Protein 3EDO (pdb70)

Sequence (293 aa):
GAKKTLILLYYSWSGETKKKAEKINSSEIKDSELKKEVKVSSEGTFDADYKKTSDIALDDQIIQQGNKKDFPEIQLDNIDYNNYDLILIGSPVWSGYPATPIKTLLDQKKNYRRGEVASFFTSAGTNHKKAYVSSSHFNNEEWADGLNVIGVARDDSEVDKWSKAKKKKTLILYYSWSGETKKAEKKINSSEIKDSELKEVKVSSEGTFDADYKKTSDIALDQIIQQGNKDFPEIQLDNIDYNNYDLILIGSPVWSGYPATPIKKTLLDQKNYRRGEVASFFTSAGTNHKAYVSSHFNEWAADGLNVIGVARDDSEEVDDKWSK

Nearest PDB structures (foldseek):
  3edo-assembly2_B  TM=1.002E+00  e=4.881E-30  Lactobacillus acidophilus NCFM
  2n1m-assembly1_A  TM=8.498E-01  e=1.371E-21  Lactobacillus acidophilus NCFM
  4bx9-assembly1_A  TM=4.862E-01  e=2.657E-01  Homo sapiens
  4bx9-assembly2_B  TM=4.648E-01  e=6.105E-01  Homo sapiens
  1xzp-assembly1_A  TM=4.051E-01  e=4.726E-01  Thermotoga maritima

Secondary structure (DSSP, 8-state):
----EEEEE--SSSTTT--HHHHHHSTT-EEEE-B--TTSS----HHHHHHHHHHTTSSPPPP-B-----GGG-SEEEEEEEEETTEE-THHHHHHH-----SEEEEEEE-SS--HHHHHHHHHHHTTTSEEEEEEETTTTHHHHH-/---EEEEE--SSSTTT--HHHHHHSTT-EEEE-B--TTSS----HHHHHHHHHHTTSSPPPP-B-----GGG-SEEEEEEEEETTEE-HHHHHHHH-----SEEEEEEE-SS--HHHHHHHHHHHTTTSEEEEEEETTTTHHHHH-

Solvent-accessible surface area: 15571 Å² total

Radius of gyration: 24.81 Å; Cα contacts (8 Å, |Δi|>4): 541; chains: 2; bounding box: 42×36×77 Å

Organism: Lactobacillus acidophilus (strain ATCC 700396 / NCK56 / N2 / NCFM) (NCBI:txid272621)

CATH classification: 3.40.50.360

InterPro domains:
  IPR001226 Flavodoxin, conserved site [PS00201] (7-23)
  IPR008254 Flavodoxin/nitric oxide synthase [PF12682] (4-118)
  IPR008254 Flavodoxin/nitric oxide synthase [PS50902] (5-150)
  IPR029039 Flavoprotein-like superfamily [G3DSA:3.40.50.360] (1-150)
  IPR029039 Flavoprotein-like superfamily [SSF52218] (3-138)

Structure (mmCIF, N/CA/C/O backbone):
data_3EDO
#
_entry.id   3EDO
#
_cell.length_a   44.560
_cell.length_b   52.030
_cell.length_c   156.750
_cell.angle_alpha   90.00
_cell.angle_beta   90.00
_cell.angle_gamma   90.00
#
_symmetry.space_group_name_H-M   'P 21 21 21'
#
loop_
_entity.id
_entity.type
_entity.pdbx_description
1 polymer 'Putative trp repressor binding protein'
2 non-polymer 'FLAVIN MONONUCLEOTIDE'
3 non-polymer 1,2-ETHANEDIOL
4 water water
#
loop_
_atom_site.grou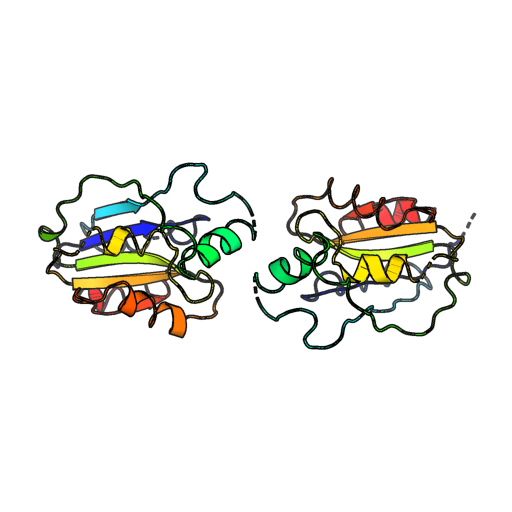p_PDB
_atom_site.id
_atom_site.type_symbol
_atom_site.label_atom_id
_atom_site.label_alt_id
_atom_site.label_comp_id
_atom_site.label_asym_id
_atom_site.label_entity_id
_atom_site.label_seq_id
_atom_site.pdbx_PDB_ins_code
_atom_site.Cartn_x
_atom_site.Cartn_y
_atom_site.Cartn_z
_atom_site.occupancy
_atom_site.B_iso_or_equiv
_atom_site.auth_seq_id
_atom_site.auth_comp_id
_atom_site.auth_asym_id
_atom_site.auth_atom_id
_atom_site.pdbx_PDB_model_num
ATOM 1 N N . GLY A 1 1 ? 24.792 31.684 28.623 1.00 32.66 0 GLY A N 1
ATOM 2 C CA . GLY A 1 1 ? 25.538 32.403 29.703 1.00 32.83 0 GLY A CA 1
ATOM 3 C C . GLY A 1 1 ? 25.136 33.859 29.816 1.00 32.14 0 GLY A C 1
ATOM 4 O O . GLY A 1 1 ? 24.067 34.247 29.370 1.00 33.13 0 GLY A O 1
ATOM 10 N N . ALA A 1 3 ? 24.713 37.770 29.146 1.00 23.83 2 ALA A N 1
ATOM 11 C CA . ALA A 1 3 ? 24.604 38.551 27.890 1.00 20.98 2 ALA A CA 1
ATOM 12 C C . ALA A 1 3 ? 25.953 39.149 27.520 1.00 18.42 2 ALA A C 1
ATOM 13 O O . ALA A 1 3 ? 26.683 39.623 28.383 1.00 19.14 2 ALA A O 1
ATOM 15 N N . LYS A 1 4 ? 26.281 39.127 26.232 1.00 15.05 3 LYS A N 1
ATOM 16 C CA . LYS A 1 4 ? 27.539 39.671 25.757 1.00 13.38 3 LYS A CA 1
ATOM 17 C C . LYS A 1 4 ? 27.457 41.192 25.665 1.00 12.81 3 LYS A C 1
ATOM 18 O O . LYS A 1 4 ? 26.648 41.738 24.910 1.00 13.73 3 LYS A O 1
ATOM 24 N N . LYS A 1 5 ? 28.305 41.876 26.422 1.00 12.11 4 LYS A N 1
ATOM 25 C CA . LYS A 1 5 ? 28.418 43.315 26.294 1.00 11.49 4 LYS A CA 1
ATOM 26 C C . LYS A 1 5 ? 29.063 43.597 24.943 1.00 10.37 4 LYS A C 1
ATOM 27 O O . LYS A 1 5 ? 30.181 43.166 24.672 1.00 10.28 4 LYS A O 1
ATOM 33 N N . THR A 1 6 ? 28.337 44.330 24.107 1.00 10.39 5 THR A N 1
ATOM 34 C CA . THR A 1 6 ? 28.638 44.413 22.680 1.00 9.93 5 THR A CA 1
ATOM 35 C C . THR A 1 6 ? 28.923 45.841 22.241 1.00 10.32 5 THR A C 1
ATOM 36 O O . THR A 1 6 ? 28.189 46.775 22.602 1.00 11.46 5 THR A O 1
ATOM 40 N N . LEU A 1 7 ? 30.008 46.002 21.489 1.00 9.44 6 LEU A N 1
ATOM 41 C CA . LEU A 1 7 ? 30.343 47.231 20.789 1.00 9.45 6 LEU A CA 1
ATOM 42 C C . LEU A 1 7 ? 30.172 46.982 19.285 1.00 8.77 6 LEU A C 1
ATOM 43 O O . LEU A 1 7 ? 30.594 45.942 18.771 1.00 9.69 6 LEU A O 1
ATOM 48 N N . ILE A 1 8 ? 29.588 47.955 18.602 1.00 9.34 7 ILE A N 1
ATOM 49 C CA . ILE A 1 8 ? 29.427 47.929 17.158 1.00 9.31 7 ILE A CA 1
ATOM 50 C C . ILE A 1 8 ? 30.254 49.073 16.591 1.00 9.69 7 ILE A C 1
ATOM 51 O O . ILE A 1 8 ? 30.018 50.245 16.927 1.00 11.20 7 ILE A O 1
ATOM 56 N N . LEU A 1 9 ? 31.237 48.721 15.770 1.00 9.46 8 LEU A N 1
ATOM 57 C CA A LEU A 1 9 ? 32.104 49.676 15.084 0.50 9.79 8 LEU A CA 1
ATOM 58 C CA B LEU A 1 9 ? 32.123 49.666 15.084 0.50 10.06 8 LEU A CA 1
ATOM 59 C C . LEU A 1 9 ? 31.840 49.527 13.598 1.00 9.83 8 LEU A C 1
ATOM 60 O O . LEU A 1 9 ? 31.584 48.428 13.117 1.00 11.79 8 LEU A O 1
ATOM 69 N N . TYR A 1 10 ? 31.883 50.613 12.849 1.00 9.59 9 TYR A N 1
ATOM 70 C CA . TYR A 1 10 ? 31.662 50.498 11.396 1.00 10.06 9 TYR A CA 1
ATOM 71 C C . TYR A 1 10 ? 32.384 51.597 10.652 1.00 9.69 9 TYR A C 1
ATOM 72 O O . TYR A 1 10 ? 32.580 52.695 11.182 1.00 11.14 9 TYR A O 1
ATOM 81 N N . TYR A 1 11 ? 32.767 51.280 9.429 1.00 9.63 10 TYR A N 1
ATOM 82 C CA . TYR A 1 11 ? 33.161 52.262 8.419 1.00 10.01 10 TYR A CA 1
ATOM 83 C C . TYR A 1 11 ? 32.127 52.213 7.301 1.00 10.18 10 TYR A C 1
ATOM 84 O O . TYR A 1 11 ? 31.739 51.143 6.875 1.00 10.69 10 TYR A O 1
ATOM 93 N N . SER A 1 12 ? 31.714 53.390 6.813 1.00 9.75 11 SER A N 1
ATOM 94 C CA . SER A 1 12 ? 30.718 53.467 5.748 1.00 10.62 11 SER A CA 1
ATOM 95 C C . SER A 1 12 ? 31.126 54.572 4.777 1.00 10.86 11 SER A C 1
ATOM 96 O O . SER A 1 12 ? 31.293 55.710 5.197 1.00 12.47 11 SER A O 1
ATOM 99 N N . TRP A 1 13 ? 31.301 54.227 3.503 1.00 10.85 12 TRP A N 1
ATOM 100 C CA . TRP A 1 13 ? 31.690 55.201 2.494 1.00 11.15 12 TRP A CA 1
ATOM 101 C C . TRP A 1 13 ? 30.464 55.912 1.923 1.00 11.59 12 TRP A C 1
ATOM 102 O O . TRP A 1 13 ? 30.492 57.132 1.762 1.00 13.50 12 TRP A O 1
ATOM 113 N N . SER A 1 14 ? 29.400 55.158 1.622 1.00 11.75 13 SER A N 1
ATOM 114 C CA . SER A 1 14 ? 28.164 55.711 1.058 1.00 12.59 13 SER A CA 1
ATOM 115 C C . SER A 1 14 ? 26.926 55.571 1.945 1.00 13.01 13 SER A C 1
ATOM 116 O O . SER A 1 14 ? 25.787 55.743 1.472 1.00 14.59 13 SER A O 1
ATOM 119 N N . GLY A 1 15 ? 27.122 55.288 3.235 1.00 12.60 14 GLY A N 1
ATOM 120 C CA . GLY A 1 15 ? 26.022 55.322 4.211 1.00 12.68 14 GLY A CA 1
ATOM 121 C C . GLY A 1 15 ? 25.241 54.037 4.443 1.00 12.48 14 GLY A C 1
ATOM 122 O O . GLY A 1 15 ? 24.461 53.962 5.397 1.00 12.89 14 GLY A O 1
ATOM 123 N N . GLU A 1 16 ? 25.414 53.007 3.609 1.00 11.95 15 GLU A N 1
ATOM 124 C CA . GLU A 1 16 ? 24.617 51.792 3.759 1.00 11.64 15 GLU A CA 1
ATOM 125 C C . GLU A 1 16 ? 25.002 50.999 5.021 1.00 11.49 15 GLU A C 1
ATOM 126 O O . GLU A 1 16 ? 24.134 50.514 5.750 1.00 11.92 15 GLU A O 1
ATOM 132 N N . THR A 1 17 ? 26.300 50.832 5.252 1.00 10.67 16 THR A N 1
ATOM 133 C CA . THR A 1 17 ? 26.769 50.118 6.420 1.00 10.01 16 THR A CA 1
ATOM 134 C C . THR A 1 17 ? 26.402 50.889 7.688 1.00 10.77 16 THR A C 1
ATOM 135 O O . THR A 1 17 ? 26.129 50.276 8.715 1.00 11.11 16 THR A O 1
ATOM 139 N N . LYS A 1 18 ? 26.404 52.221 7.640 1.00 11.14 17 LYS A N 1
ATOM 140 C CA A LYS A 1 18 ? 25.961 53.029 8.781 0.50 12.00 17 LYS A CA 1
ATOM 141 C CA B LYS A 1 18 ? 25.950 53.019 8.790 0.50 11.59 17 LYS A CA 1
ATOM 142 C C . LYS A 1 18 ? 24.505 52.684 9.138 1.00 12.07 17 LYS A C 1
ATOM 143 O O . LYS A 1 18 ? 24.173 52.458 10.306 1.00 12.14 17 LYS A O 1
ATOM 154 N N . LYS A 1 19 ? 23.629 52.630 8.135 1.00 12.24 18 LYS A N 1
ATOM 155 C CA . LYS A 1 19 ? 22.232 52.253 8.391 1.00 13.52 18 LYS A CA 1
ATOM 156 C C . LYS A 1 19 ? 22.135 50.854 8.989 1.00 12.93 18 LYS A C 1
ATOM 157 O O . LYS A 1 19 ? 21.375 50.613 9.928 1.00 12.70 18 LYS A O 1
ATOM 171 N N . ALA A 1 21 ? 24.484 49.253 10.709 1.00 10.38 20 ALA A N 1
ATOM 172 C CA . ALA A 1 21 ? 25.032 49.303 12.062 1.00 10.05 20 ALA A CA 1
ATOM 173 C C . ALA A 1 21 ? 24.011 49.860 13.067 1.00 10.81 20 ALA A C 1
ATOM 174 O O . ALA A 1 21 ? 23.898 49.357 14.190 1.00 11.15 20 ALA A O 1
ATOM 176 N N . GLU A 1 22 ? 23.267 50.873 12.634 1.00 11.33 21 GLU A N 1
ATOM 177 C CA . GLU A 1 22 ? 22.191 51.466 13.433 1.00 12.55 21 GLU A CA 1
ATOM 178 C C . GLU A 1 22 ? 21.095 50.430 13.684 1.00 12.66 21 GLU A C 1
ATOM 179 O O . GLU A 1 22 ? 20.592 50.312 14.819 1.00 13.76 21 GLU A O 1
ATOM 185 N N . LYS A 1 23 ? 20.730 49.658 12.672 1.00 12.85 22 LYS A N 1
ATOM 186 C CA . LYS A 1 23 ? 19.739 48.599 12.817 1.00 13.38 22 LYS A CA 1
ATOM 187 C C . LYS A 1 23 ? 20.217 47.538 13.814 1.00 12.90 22 LYS A C 1
ATOM 188 O O . LYS A 1 23 ? 19.459 47.118 14.696 1.00 13.59 22 LYS A O 1
ATOM 194 N N . ILE A 1 24 ? 21.469 47.108 13.692 1.00 12.27 23 ILE A N 1
ATOM 195 C CA . ILE A 1 24 ? 22.024 46.115 14.615 1.00 11.46 23 ILE A CA 1
ATOM 196 C C . ILE A 1 24 ? 22.071 46.687 16.025 1.00 11.57 23 ILE A C 1
ATOM 197 O O . ILE A 1 24 ? 21.737 45.978 16.994 1.00 12.23 23 ILE A O 1
ATOM 202 N N . ASN A 1 25 ? 22.432 47.956 16.168 1.00 12.31 24 ASN A N 1
ATOM 203 C CA . ASN A 1 25 ? 22.407 48.617 17.492 1.00 12.80 24 ASN A CA 1
ATOM 204 C C . ASN A 1 25 ? 21.029 48.495 18.139 1.00 14.29 24 ASN A C 1
ATOM 205 O O . ASN A 1 25 ? 20.906 48.147 19.329 1.00 14.44 24 ASN A O 1
ATOM 210 N N . SER A 1 26 ? 19.988 48.703 17.346 1.00 14.47 25 SER A N 1
ATOM 211 C CA A SER A 1 26 ? 18.606 48.618 17.834 0.50 15.47 25 SER A CA 1
ATOM 212 C CA B SER A 1 26 ? 18.622 48.622 17.867 0.50 16.16 25 SER A CA 1
ATOM 213 C C . SER A 1 26 ? 18.194 47.197 18.217 1.00 15.76 25 SER A C 1
ATOM 214 O O . SER A 1 26 ? 17.263 47.001 19.030 1.00 17.49 25 SER A O 1
ATOM 219 N N . GLU A 1 27 ? 18.863 46.205 17.635 1.00 14.89 26 GLU A N 1
ATOM 220 C CA . GLU A 1 27 ? 18.589 44.783 17.857 1.00 15.07 26 GLU A CA 1
ATOM 221 C C . GLU A 1 27 ? 19.282 44.208 19.083 1.00 15.32 26 GLU A C 1
ATOM 222 O O . GLU A 1 27 ? 18.836 43.205 19.619 1.00 16.88 26 GLU A O 1
ATOM 228 N N . ILE A 1 28 ? 20.386 44.805 19.502 1.00 15.08 27 ILE A N 1
ATOM 229 C CA . ILE A 1 28 ? 21.199 44.244 20.575 1.00 14.33 27 ILE A CA 1
ATOM 230 C C . ILE A 1 28 ? 21.106 45.139 21.794 1.00 14.86 27 ILE A C 1
ATOM 231 O O . ILE A 1 28 ? 21.608 46.255 21.835 1.00 13.70 27 ILE A O 1
ATOM 236 N N . LYS A 1 29 ? 20.426 44.630 22.809 1.00 16.86 28 LYS A N 1
ATOM 237 C CA . LYS A 1 29 ? 20.205 45.386 24.035 1.00 18.42 28 LYS A CA 1
ATOM 238 C C . LYS A 1 29 ? 21.518 45.856 24.666 1.00 17.34 28 LYS A C 1
ATOM 239 O O . LYS A 1 29 ? 22.476 45.082 24.816 1.00 17.78 28 LYS A O 1
ATOM 243 N N . ASP A 1 30 ? 21.548 47.144 25.015 1.00 17.37 29 ASP A N 1
ATOM 244 C CA . ASP A 1 30 ? 22.675 47.792 25.689 1.00 17.78 29 ASP A CA 1
ATOM 245 C C . ASP A 1 30 ? 23.952 47.862 24.845 1.00 16.19 29 ASP A C 1
ATOM 246 O O . ASP A 1 30 ? 25.006 48.221 25.336 1.00 16.80 29 ASP A O 1
ATOM 251 N N . SER A 1 31 ? 23.845 47.576 23.554 1.00 14.84 30 SER A N 1
ATOM 252 C CA . SER A 1 31 ? 25.009 47.698 22.672 1.00 13.66 30 SER A CA 1
ATOM 253 C C . SER A 1 31 ? 25.400 49.164 22.501 1.00 13.53 30 SER A C 1
ATOM 254 O O . SER A 1 31 ? 24.572 50.069 22.588 1.00 14.16 30 SER A O 1
ATOM 257 N N . GLU A 1 32 ? 26.684 49.403 22.301 1.00 13.18 31 GLU A N 1
ATOM 258 C CA . GLU A 1 32 ? 27.228 50.726 22.009 1.00 13.63 31 GLU A CA 1
ATOM 259 C C . GLU A 1 32 ? 27.640 50.785 20.541 1.00 12.45 31 GLU A C 1
ATOM 260 O O . GLU A 1 32 ? 28.085 49.782 19.987 1.00 13.30 31 GLU A O 1
ATOM 266 N N . LEU A 1 33 ? 27.471 51.951 19.929 1.00 12.91 32 LEU A N 1
ATOM 267 C CA . LEU A 1 33 ? 27.705 52.154 18.508 1.00 12.94 32 LEU A CA 1
ATOM 268 C C . LEU A 1 33 ? 28.707 53.275 18.327 1.00 13.08 32 LEU A C 1
ATOM 269 O O . LEU A 1 33 ? 28.503 54.376 18.854 1.00 14.83 32 LEU A O 1
ATOM 274 N N . LYS A 1 34 ? 29.763 53.028 17.567 1.00 12.65 33 LYS A N 1
ATOM 275 C CA A LYS A 1 34 ? 30.790 54.009 17.303 0.50 13.51 33 LYS A CA 1
ATOM 276 C CA B LYS A 1 34 ? 30.746 54.039 17.277 0.50 13.55 33 LYS A CA 1
ATOM 277 C C . LYS A 1 34 ? 31.202 53.944 15.830 1.00 12.57 33 LYS A C 1
ATOM 278 O O . LYS A 1 34 ? 31.429 52.854 15.281 1.00 13.10 33 LYS A O 1
ATOM 285 N N . GLU A 1 35 ? 31.330 55.098 15.197 1.00 13.37 34 GLU A N 1
ATOM 286 C CA . GLU A 1 35 ? 31.753 55.191 13.799 1.00 13.48 34 GLU A CA 1
ATOM 287 C C . GLU A 1 35 ? 33.260 55.363 13.680 1.00 13.85 34 GLU A C 1
ATOM 288 O O . GLU A 1 35 ? 33.883 56.090 14.463 1.00 15.23 34 GLU A O 1
ATOM 294 N N . VAL A 1 36 ? 33.831 54.694 12.685 1.00 13.32 35 VAL A N 1
ATOM 295 C CA . VAL A 1 36 ? 35.193 54.894 12.269 1.00 13.71 35 VAL A CA 1
ATOM 296 C C . VAL A 1 36 ? 35.201 55.785 11.040 1.00 14.05 35 VAL A C 1
ATOM 297 O O . VAL A 1 36 ? 34.564 55.457 10.057 1.00 14.43 35 VAL A O 1
ATOM 301 N N . LYS A 1 37 ? 35.936 56.892 11.110 1.00 14.63 36 LYS A N 1
ATOM 302 C CA . LYS A 1 37 ? 36.062 57.819 9.999 1.00 15.68 36 LYS A CA 1
ATOM 303 C C . LYS A 1 37 ? 37.477 57.858 9.483 1.00 15.81 36 LYS A C 1
ATOM 304 O O . LYS A 1 37 ? 38.425 57.421 10.132 1.00 15.94 36 LYS A O 1
ATOM 309 N N . VAL A 1 38 ? 37.593 58.367 8.264 1.00 16.20 37 VAL A N 1
ATOM 310 C CA . VAL A 1 38 ? 38.866 58.803 7.705 1.00 16.53 37 VAL A CA 1
ATOM 311 C C . VAL A 1 38 ? 38.750 60.285 7.318 1.00 17.99 37 VAL A C 1
ATOM 312 O O . VAL A 1 38 ? 37.647 60.812 7.157 1.00 18.40 37 VAL A O 1
ATOM 316 N N . SER A 1 39 ? 39.902 60.930 7.188 1.00 19.75 38 SER A N 1
ATOM 317 C CA A SER A 1 39 ? 39.932 62.366 6.908 0.50 20.45 38 SER A CA 1
ATOM 318 C CA B SER A 1 39 ? 39.983 62.362 6.883 0.50 20.38 38 SER A CA 1
ATOM 319 C C . SER A 1 39 ? 39.457 62.649 5.490 1.00 21.39 38 SER A C 1
ATOM 320 O O . SER A 1 39 ? 39.576 61.804 4.602 1.00 20.42 38 SER A O 1
ATOM 325 N N . GLU A 1 40 ? 38.925 63.850 5.278 1.00 22.63 39 GLU A N 1
ATOM 326 C CA . GLU A 1 40 ? 38.504 64.250 3.945 1.00 24.09 39 GLU A CA 1
ATOM 327 C C . GLU A 1 40 ? 39.738 64.167 3.072 1.00 23.64 39 GLU A C 1
ATOM 328 O O . GLU A 1 40 ? 40.843 64.489 3.506 1.00 24.90 39 GLU A O 1
ATOM 332 N N . GLY A 1 41 ? 39.564 63.669 1.856 1.00 22.60 40 GLY A N 1
ATOM 333 C CA . GLY A 1 41 ? 40.683 63.503 0.950 1.00 21.07 40 GLY A CA 1
ATOM 334 C C . GLY A 1 41 ? 41.312 62.120 0.946 1.00 19.22 40 GLY A C 1
ATOM 335 O O . GLY A 1 41 ? 42.142 61.834 0.108 1.00 20.22 40 GLY A O 1
ATOM 336 N N . THR A 1 42 ? 40.961 61.269 1.908 1.00 17.34 41 THR A N 1
ATOM 337 C CA . THR A 1 42 ? 41.498 59.907 1.948 1.00 15.79 41 THR A CA 1
ATOM 338 C C . THR A 1 42 ? 41.014 59.129 0.728 1.00 14.29 41 THR A C 1
ATOM 339 O O . THR A 1 42 ? 41.809 58.484 0.046 1.00 15.10 41 THR A O 1
ATOM 343 N N . PHE A 1 43 ? 39.717 59.205 0.476 1.00 13.34 42 PHE A N 1
ATOM 344 C CA . PHE A 1 43 ? 39.101 58.573 -0.698 1.00 13.12 42 PHE A CA 1
ATOM 345 C C . PHE A 1 43 ? 38.578 59.682 -1.612 1.00 14.84 42 PHE A C 1
ATOM 346 O O . PHE A 1 43 ? 39.155 60.775 -1.628 1.00 18.76 42 PHE A O 1
ATOM 354 N N . ASP A 1 44 ? 37.524 59.425 -2.371 1.00 13.40 43 ASP A N 1
ATOM 355 C CA . ASP A 1 44 ? 37.006 60.357 -3.347 1.00 13.83 43 ASP A CA 1
ATOM 356 C C . ASP A 1 44 ? 35.509 60.174 -3.414 1.00 13.63 43 ASP A C 1
ATOM 357 O O . ASP A 1 44 ? 35.006 59.084 -3.151 1.00 14.76 43 ASP A O 1
ATOM 362 N N . ALA A 1 45 ? 34.774 61.201 -3.812 1.00 14.12 44 ALA A N 1
ATOM 363 C CA . ALA A 1 45 ? 33.357 61.046 -4.075 1.00 14.48 44 ALA A CA 1
ATOM 364 C C . ALA A 1 45 ? 33.061 60.036 -5.186 1.00 14.18 44 ALA A C 1
ATOM 365 O O . ALA A 1 45 ? 31.993 59.418 -5.219 1.00 15.23 44 ALA A O 1
ATOM 367 N N . ASP A 1 46 ? 34.013 59.882 -6.098 1.00 12.98 45 ASP A N 1
ATOM 368 C CA . ASP A 1 46 ? 33.860 58.998 -7.241 1.00 12.44 45 ASP A CA 1
ATOM 369 C C . ASP A 1 46 ? 34.243 57.575 -6.836 1.00 11.66 45 ASP A C 1
ATOM 370 O O . ASP A 1 46 ? 35.323 57.340 -6.299 1.00 11.87 45 ASP A O 1
ATOM 384 N N . TYR A 1 48 ? 35.076 54.942 -8.584 1.00 10.15 47 TYR A N 1
ATOM 385 C CA . TYR A 1 48 ? 36.162 54.317 -9.336 1.00 10.35 47 TYR A CA 1
ATOM 386 C C . TYR A 1 48 ? 37.495 54.838 -8.844 1.00 10.60 47 TYR A C 1
ATOM 387 O O . TYR A 1 48 ? 38.442 54.076 -8.697 1.00 10.90 47 TYR A O 1
ATOM 396 N N . LYS A 1 49 ? 37.564 56.136 -8.528 1.00 10.72 48 LYS A N 1
ATOM 397 C CA A LYS A 1 49 ? 38.743 56.729 -7.920 0.50 11.24 48 LYS A CA 1
ATOM 398 C CA B LYS A 1 49 ? 38.786 56.662 -7.941 0.50 11.02 48 LYS A CA 1
ATOM 399 C C . LYS A 1 49 ? 38.982 56.103 -6.541 1.00 10.50 48 LYS A C 1
ATOM 400 O O . LYS A 1 49 ? 40.113 55.814 -6.159 1.00 10.97 48 LYS A O 1
ATOM 411 N N . THR A 1 50 ? 37.908 55.929 -5.782 1.00 10.41 49 THR A N 1
ATOM 412 C CA . THR A 1 50 ? 37.996 55.285 -4.466 1.00 10.48 49 THR A CA 1
ATOM 413 C C . THR A 1 50 ? 38.517 53.850 -4.586 1.00 9.53 49 THR A C 1
ATOM 414 O O . THR A 1 50 ? 39.417 53.435 -3.855 1.00 9.86 49 THR A O 1
ATOM 418 N N . SER A 1 51 ? 37.952 53.075 -5.497 1.00 9.59 50 SER A N 1
ATOM 419 C CA . SER A 1 51 ? 38.438 51.739 -5.753 1.00 9.03 50 SER A CA 1
ATOM 420 C C . SER A 1 51 ? 39.925 51.722 -6.042 1.00 9.64 50 SER A C 1
ATOM 421 O O . SER A 1 51 ? 40.675 50.913 -5.482 1.00 9.86 50 SER A O 1
ATOM 424 N N . ASP A 1 52 ? 40.379 52.633 -6.895 1.00 9.86 51 ASP A N 1
ATOM 425 C CA . ASP A 1 52 ? 41.787 52.671 -7.275 1.00 10.94 51 ASP A CA 1
ATOM 426 C C . ASP A 1 52 ? 42.693 53.038 -6.075 1.00 10.24 51 ASP A C 1
ATOM 427 O O . ASP A 1 52 ? 43.811 52.497 -5.954 1.00 11.05 51 ASP A O 1
ATOM 432 N N . ILE A 1 53 ? 42.228 53.930 -5.208 1.00 10.26 52 ILE A N 1
ATOM 433 C CA . ILE A 1 53 ? 42.974 54.273 -3.996 1.00 10.54 52 ILE A CA 1
ATOM 434 C C . ILE A 1 53 ? 43.085 53.045 -3.091 1.00 9.89 52 ILE A C 1
ATOM 435 O O . ILE A 1 53 ? 44.167 52.706 -2.609 1.00 10.47 52 ILE A O 1
ATOM 440 N N . ALA A 1 54 ? 41.974 52.345 -2.873 1.00 9.20 53 ALA A N 1
ATOM 441 C CA . ALA A 1 54 ? 41.994 51.128 -2.059 1.00 9.84 53 ALA A CA 1
ATOM 442 C C . ALA A 1 54 ? 42.920 50.076 -2.662 1.00 10.01 53 ALA A C 1
ATOM 443 O O . ALA A 1 54 ? 43.674 49.419 -1.942 1.00 10.87 53 ALA A O 1
ATOM 445 N N . LEU A 1 55 ? 42.859 49.912 -3.980 1.00 10.38 54 LEU A N 1
ATOM 446 C CA . LEU A 1 55 ? 43.674 48.907 -4.646 1.00 11.92 54 LEU A CA 1
ATOM 447 C C . LEU A 1 55 ? 45.157 49.175 -4.407 1.00 11.51 54 LEU A C 1
ATOM 448 O O . LEU A 1 55 ? 45.937 48.259 -4.171 1.00 12.57 54 LEU A O 1
ATOM 453 N N . ASP A 1 56 ? 45.559 50.437 -4.511 1.00 11.53 55 ASP A N 1
ATOM 454 C CA A ASP A 1 56 ? 46.989 50.735 -4.372 0.50 12.06 55 ASP A CA 1
ATOM 455 C CA B ASP A 1 56 ? 46.957 50.830 -4.324 0.50 12.22 55 ASP A CA 1
ATOM 456 C C . ASP A 1 56 ? 47.455 50.494 -2.927 1.00 12.35 55 ASP A C 1
ATOM 457 O O . ASP A 1 56 ? 48.649 50.209 -2.719 1.00 13.83 55 ASP A O 1
ATOM 466 N N . GLN A 1 57 ? 46.558 50.586 -1.951 1.00 12.18 56 GLN A N 1
ATOM 467 C CA . GLN A 1 57 ? 46.840 50.209 -0.571 1.00 13.11 56 GLN A CA 1
ATOM 468 C C . GLN A 1 57 ? 46.945 48.689 -0.442 1.00 13.30 56 GLN A C 1
ATOM 469 O O . GLN A 1 57 ? 47.924 48.158 0.109 1.00 16.00 56 GLN A O 1
ATOM 475 N N . ILE A 1 58 ? 45.972 47.967 -0.974 1.00 13.26 57 ILE A N 1
ATOM 476 C CA A ILE A 1 58 ? 45.918 46.481 -1.017 0.50 14.07 57 ILE A CA 1
ATOM 477 C CA B ILE A 1 58 ? 46.048 46.522 -0.857 0.50 14.58 57 ILE A CA 1
ATOM 478 C C . ILE A 1 58 ? 47.202 45.916 -1.663 1.00 15.68 57 ILE A C 1
ATOM 479 O O . ILE A 1 58 ? 47.740 44.886 -1.251 1.00 17.40 57 ILE A O 1
ATOM 488 N N A GLN A 1 59 ? 47.705 46.616 -2.661 0.50 16.63 58 GLN A N 1
ATOM 489 N N B GLN A 1 59 ? 47.561 46.538 -2.795 0.50 16.01 58 GLN A N 1
ATOM 490 C CA 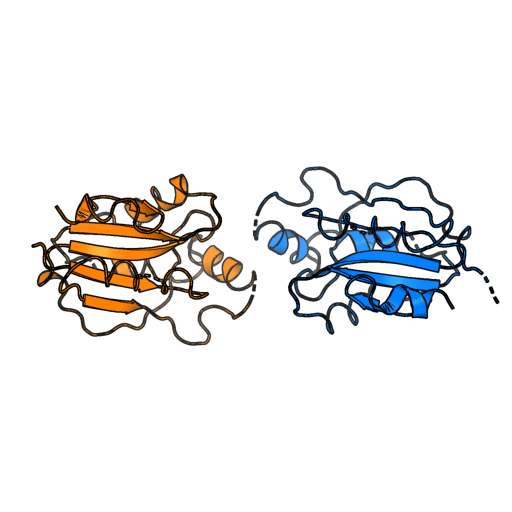A GLN A 1 59 ? 48.848 46.120 -3.417 0.50 17.34 58 GLN A CA 1
ATOM 491 C CA B GLN A 1 59 ? 48.738 46.136 -3.599 0.50 16.64 58 GLN A CA 1
ATOM 492 C C A GLN A 1 59 ? 50.160 46.458 -2.853 0.50 18.08 58 GLN A C 1
ATOM 493 C C B GLN A 1 59 ? 50.106 46.627 -3.010 0.50 17.56 58 GLN A C 1
ATOM 494 O O A GLN A 1 59 ? 51.205 45.993 -3.353 0.50 19.53 58 GLN A O 1
ATOM 495 O O B GLN A 1 59 ? 51.149 46.415 -3.667 0.50 19.01 58 GLN A O 1
ATOM 506 N N . GLY A 1 60 ? 50.124 47.279 -1.829 1.00 17.96 59 GLY A N 1
ATOM 507 C CA . GLY A 1 60 ? 51.349 47.628 -1.091 1.00 18.98 59 GLY A CA 1
ATOM 508 C C . GLY A 1 60 ? 52.049 48.910 -1.509 1.00 19.02 59 GLY A C 1
ATOM 509 O O . GLY A 1 60 ? 53.165 49.228 -1.021 1.00 21.86 59 GLY A O 1
ATOM 510 N N . ASN A 1 61 ? 51.430 49.684 -2.392 1.00 17.82 60 ASN A N 1
ATOM 511 C CA . ASN A 1 61 ? 52.098 50.859 -2.943 1.00 18.05 60 ASN A CA 1
ATOM 512 C C . ASN A 1 61 ? 51.867 52.108 -2.134 1.00 18.78 60 ASN A C 1
ATOM 513 O O . ASN A 1 61 ? 52.662 53.037 -2.218 1.00 20.70 60 ASN A O 1
ATOM 518 N N . LYS A 1 62 ? 50.780 52.154 -1.363 1.00 17.87 61 LYS A N 1
ATOM 519 C CA A LYS A 1 62 ? 50.438 53.295 -0.520 0.50 18.06 61 LYS A CA 1
ATOM 520 C CA B LYS A 1 62 ? 50.472 53.285 -0.514 0.50 17.87 61 LYS A CA 1
ATOM 521 C C . LYS A 1 62 ? 50.041 52.772 0.854 1.00 17.83 61 LYS A C 1
ATOM 522 O O . LYS A 1 62 ? 49.484 51.674 0.974 1.00 17.09 61 LYS A O 1
ATOM 533 N N . ASP A 1 63 ? 50.267 53.572 1.885 1.00 17.36 62 ASP A N 1
ATOM 534 C CA . ASP A 1 63 ? 49.939 53.131 3.227 1.00 17.61 62 ASP A CA 1
ATOM 535 C C . ASP A 1 63 ? 48.431 53.013 3.410 1.00 16.62 62 ASP A C 1
ATOM 536 O O . ASP A 1 63 ? 47.669 53.772 2.841 1.00 16.15 62 ASP A O 1
ATOM 541 N N . PHE A 1 64 ? 48.032 52.073 4.242 1.00 16.01 63 PHE A N 1
ATOM 542 C CA . PHE A 1 64 ? 46.639 52.013 4.682 1.00 15.19 63 PHE A CA 1
ATOM 543 C C . PHE A 1 64 ? 46.301 53.291 5.440 1.00 15.25 63 PHE A C 1
ATOM 544 O O . PHE A 1 64 ? 47.201 53.978 5.997 1.00 16.59 63 PHE A O 1
ATOM 552 N N . PRO A 1 65 ? 45.031 53.687 5.438 1.00 14.76 64 PRO A N 1
ATOM 553 C CA . PRO A 1 65 ? 44.682 54.992 5.968 1.00 15.46 64 PRO A CA 1
ATOM 554 C C . PRO A 1 65 ? 44.663 55.077 7.484 1.00 15.80 64 PRO A C 1
ATOM 555 O O . PRO A 1 65 ? 44.380 54.098 8.162 1.00 15.48 64 PRO A O 1
ATOM 559 N N . GLU A 1 66 ? 45.008 56.241 8.013 1.00 16.36 65 GLU A N 1
ATOM 560 C CA . GLU A 1 66 ? 44.751 56.541 9.404 1.00 17.47 65 GLU A CA 1
ATOM 561 C C . GLU A 1 66 ? 43.247 56.687 9.601 1.00 17.02 65 GLU A C 1
ATOM 562 O O . GLU A 1 66 ? 42.496 56.982 8.657 1.00 17.54 65 GLU A O 1
ATOM 568 N N . ILE A 1 67 ? 42.811 56.423 10.821 1.00 15.82 66 ILE A N 1
ATOM 569 C CA . ILE A 1 67 ? 41.400 56.476 11.160 1.00 15.40 66 ILE A CA 1
ATOM 570 C C . ILE A 1 67 ? 41.174 57.381 12.354 1.00 15.89 66 ILE A C 1
ATOM 571 O O . ILE A 1 67 ? 42.089 57.585 13.173 1.00 17.29 66 ILE A O 1
ATOM 576 N N . GLN A 1 68 ? 39.955 57.891 12.444 1.00 16.49 67 GLN A N 1
ATOM 577 C CA . GLN A 1 68 ? 39.511 58.681 13.582 1.00 17.53 67 GLN A CA 1
ATOM 578 C C . GLN A 1 68 ? 38.325 58.003 14.224 1.00 18.17 67 GLN A C 1
ATOM 579 O O . GLN A 1 68 ? 37.355 57.645 13.547 1.00 18.21 67 GLN A O 1
ATOM 585 N N . LEU A 1 69 ? 38.418 57.808 15.537 1.00 18.82 68 LEU A N 1
ATOM 586 C CA . LEU A 1 69 ? 37.322 57.233 16.308 1.00 18.54 68 LEU A CA 1
ATOM 587 C C . LEU A 1 69 ? 37.514 57.620 17.764 1.00 19.23 68 LEU A C 1
ATOM 588 O O . LEU A 1 69 ? 38.594 58.028 18.166 1.00 19.43 68 LEU A O 1
ATOM 593 N N . ASP A 1 70 ? 36.447 57.483 18.524 1.00 19.49 69 ASP A N 1
ATOM 594 C CA . ASP A 1 70 ? 36.492 57.769 19.948 1.00 19.94 69 ASP A CA 1
ATOM 595 C C . ASP A 1 70 ? 37.517 56.873 20.656 1.00 19.70 69 ASP A C 1
ATOM 596 O O . ASP A 1 70 ? 37.842 55.766 20.193 1.00 18.84 69 ASP A O 1
ATOM 601 N N . ASN A 1 71 ? 38.053 57.360 21.767 1.00 19.81 70 ASN A N 1
ATOM 602 C CA . ASN A 1 71 ? 38.924 56.524 22.590 1.00 20.06 70 ASN A CA 1
ATOM 603 C C . ASN A 1 71 ? 38.091 55.428 23.245 1.00 18.66 70 ASN A C 1
ATOM 604 O O . ASN A 1 71 ? 37.059 55.713 23.865 1.00 20.52 70 ASN A O 1
ATOM 609 N N . ILE A 1 72 ? 38.489 54.177 23.041 1.00 17.00 71 ILE A N 1
ATOM 610 C CA . ILE A 1 72 ? 37.737 53.031 23.538 1.00 15.77 71 ILE A CA 1
ATOM 611 C C . ILE A 1 72 ? 38.676 52.070 24.221 1.00 14.65 71 ILE A C 1
ATOM 612 O O . ILE A 1 72 ? 39.730 51.777 23.692 1.00 16.02 71 ILE A O 1
ATOM 617 N N . ASP A 1 73 ? 38.274 51.522 25.370 1.00 12.71 72 ASP A N 1
ATOM 618 C CA . ASP A 1 73 ? 38.944 50.347 25.921 1.00 11.21 72 ASP A CA 1
ATOM 619 C C . ASP A 1 73 ? 38.217 49.133 25.380 1.00 10.51 72 ASP A C 1
ATOM 620 O O . ASP A 1 73 ? 37.125 48.802 25.819 1.00 10.75 72 ASP A O 1
ATOM 625 N N . TYR A 1 74 ? 38.811 48.484 24.387 1.00 10.03 73 TYR A N 1
ATOM 626 C CA . TYR A 1 74 ? 38.151 47.351 23.748 1.00 10.05 73 TYR A CA 1
ATOM 627 C C . TYR A 1 74 ? 37.835 46.213 24.708 1.00 9.94 73 TYR A C 1
ATOM 628 O O . TYR A 1 74 ? 36.878 45.488 24.499 1.00 9.80 73 TYR A O 1
ATOM 637 N N . ASN A 1 75 ? 38.654 46.053 25.753 1.00 9.72 74 ASN A N 1
ATOM 638 C CA . ASN A 1 75 ? 38.432 45.019 26.761 1.00 9.13 74 ASN A CA 1
ATOM 639 C C . ASN A 1 75 ? 37.335 45.314 27.756 1.00 9.40 74 ASN A C 1
ATOM 640 O O . ASN A 1 75 ? 37.087 44.500 28.630 1.00 10.62 74 ASN A O 1
ATOM 645 N N . ASN A 1 76 ? 36.570 46.386 27.522 1.00 9.26 75 ASN A N 1
ATOM 646 C CA . ASN A 1 76 ? 35.281 46.565 28.195 1.00 9.74 75 ASN A CA 1
ATOM 647 C C . ASN A 1 76 ? 34.173 45.706 27.586 1.00 9.73 75 ASN A C 1
ATOM 648 O O . ASN A 1 76 ? 33.060 45.653 28.128 1.00 10.42 75 ASN A O 1
ATOM 653 N N . TYR A 1 77 ? 34.436 45.043 26.453 1.00 9.79 76 TYR A N 1
ATOM 654 C CA . TYR A 1 77 ? 33.397 44.307 25.724 1.00 9.72 76 TYR A CA 1
ATOM 655 C C . TYR A 1 77 ? 33.689 42.828 25.611 1.00 9.62 76 TYR A C 1
ATOM 656 O O . TYR A 1 77 ? 34.841 42.421 25.539 1.00 10.22 76 TYR A O 1
ATOM 665 N N . ASP A 1 78 ? 32.620 42.048 25.550 1.00 9.12 77 ASP A N 1
ATOM 666 C CA . ASP A 1 78 ? 32.677 40.632 25.241 1.00 9.67 77 ASP A CA 1
ATOM 667 C C . ASP A 1 78 ? 32.699 40.329 23.755 1.00 8.88 77 ASP A C 1
ATOM 668 O O . ASP A 1 78 ? 33.240 39.315 23.323 1.00 8.82 77 ASP A O 1
ATOM 673 N N . LEU A 1 79 ? 32.043 41.187 22.984 1.00 8.77 78 LEU A N 1
ATOM 674 C CA . LEU A 1 79 ? 31.850 41.008 21.548 1.00 8.34 78 LEU A CA 1
ATOM 675 C C . LEU A 1 79 ? 31.965 42.364 20.865 1.00 8.50 78 LEU A C 1
ATOM 676 O O . LEU A 1 79 ? 31.333 43.317 21.316 1.00 9.13 78 LEU A O 1
ATOM 681 N N . ILE A 1 80 ? 32.786 42.425 19.805 1.00 7.77 79 ILE A N 1
ATOM 682 C CA . ILE A 1 80 ? 32.919 43.603 18.971 1.00 8.11 79 ILE A CA 1
ATOM 683 C C . ILE A 1 80 ? 32.514 43.213 17.565 1.00 7.59 79 ILE A C 1
ATOM 684 O O . ILE A 1 80 ? 33.078 42.285 16.982 1.00 8.22 79 ILE A O 1
ATOM 689 N N . LEU A 1 81 ? 31.482 43.887 17.064 1.00 7.93 80 LEU A N 1
ATOM 690 C CA . LEU A 1 81 ? 30.984 43.711 15.705 1.00 7.93 80 LEU A CA 1
ATOM 691 C C . LEU A 1 81 ? 31.554 44.810 14.835 1.00 8.10 80 LEU A C 1
ATOM 692 O O . LEU A 1 81 ? 31.402 45.987 15.154 1.00 10.44 80 LEU A O 1
ATOM 697 N N . ILE A 1 82 ? 32.175 44.427 13.734 1.00 7.93 81 ILE A N 1
ATOM 698 C CA . ILE A 1 82 ? 32.824 45.393 12.837 1.00 8.28 81 ILE A CA 1
ATOM 699 C C . ILE A 1 82 ? 32.094 45.370 11.497 1.00 7.20 81 ILE A C 1
ATOM 700 O O . ILE A 1 82 ? 32.017 44.333 10.836 1.00 8.11 81 ILE A O 1
ATOM 705 N N . GLY A 1 83 ? 31.564 46.511 11.112 1.00 7.73 82 GLY A N 1
ATOM 706 C CA . GLY A 1 83 ? 30.833 46.646 9.846 1.00 7.86 82 GLY A CA 1
ATOM 707 C C . GLY A 1 83 ? 31.636 47.338 8.765 1.00 7.94 82 GLY A C 1
ATOM 708 O O . GLY A 1 83 ? 32.375 48.303 9.000 1.00 8.68 82 GLY A O 1
ATOM 709 N N . SER A 1 84 ? 31.488 46.824 7.547 1.00 7.74 83 SER A N 1
ATOM 710 C CA . SER A 1 84 ? 32.138 47.410 6.392 1.00 8.29 83 SER A CA 1
ATOM 711 C C . SER A 1 84 ? 31.345 47.090 5.146 1.00 7.95 83 SER A C 1
ATOM 712 O O . SER A 1 84 ? 30.677 46.056 5.064 1.00 8.10 83 SER A O 1
ATOM 715 N N . PRO A 1 85 ? 31.506 47.919 4.098 1.00 8.05 84 PRO A N 1
ATOM 716 C CA . PRO A 1 85 ? 31.131 47.462 2.753 1.00 8.47 84 PRO A CA 1
ATOM 717 C C . PRO A 1 85 ? 32.083 46.380 2.259 1.00 7.88 84 PRO A C 1
ATOM 718 O O . PRO A 1 85 ? 33.227 46.255 2.744 1.00 7.94 84 PRO A O 1
ATOM 722 N N . VAL A 1 86 ? 31.641 45.627 1.258 1.00 7.49 85 VAL A N 1
ATOM 723 C CA . VAL A 1 86 ? 32.544 44.818 0.472 1.00 7.63 85 VAL A CA 1
ATOM 724 C C . VAL A 1 86 ? 33.139 45.689 -0.619 1.00 7.66 85 VAL A C 1
ATOM 725 O O . VAL A 1 86 ? 32.429 46.279 -1.414 1.00 8.06 85 VAL A O 1
ATOM 729 N N . TRP A 1 87 ? 34.464 45.739 -0.660 1.00 7.45 86 TRP A N 1
ATOM 730 C CA . TRP A 1 87 ? 35.232 46.437 -1.718 1.00 7.27 86 TRP A CA 1
ATOM 731 C C . TRP A 1 87 ? 36.056 45.395 -2.471 1.00 7.20 86 TRP A C 1
ATOM 732 O O . TRP A 1 87 ? 37.153 44.987 -2.050 1.00 7.79 86 TRP A O 1
ATOM 743 N N . SER A 1 88 ? 35.511 44.910 -3.579 1.00 7.89 87 SER A N 1
ATOM 744 C CA . SER A 1 88 ? 36.172 43.936 -4.433 1.00 8.02 87 SER A CA 1
ATOM 745 C C . SER A 1 88 ? 36.693 42.757 -3.645 1.00 7.66 87 SER A C 1
ATOM 746 O O . SER A 1 88 ? 37.812 42.292 -3.839 1.00 9.09 87 SER A O 1
ATOM 749 N N . GLY A 1 89 ? 35.888 42.202 -2.756 1.00 7.61 88 GLY A N 1
ATOM 750 C CA . GLY A 1 89 ? 36.284 41.030 -2.008 1.00 7.51 88 GLY A CA 1
ATOM 751 C C . GLY A 1 89 ? 37.169 41.267 -0.815 1.00 7.86 88 GLY A C 1
ATOM 752 O O . GLY A 1 89 ? 37.647 40.308 -0.234 1.00 8.36 88 GLY A O 1
ATOM 753 N N . TYR A 1 90 ? 37.349 42.513 -0.407 1.00 7.85 89 TYR A N 1
ATOM 754 C CA . TYR A 1 90 ? 38.023 42.862 0.842 1.00 7.98 89 TYR A CA 1
ATOM 755 C C . TYR A 1 90 ? 37.092 43.747 1.666 1.00 7.98 89 TYR A C 1
ATOM 756 O O . TYR A 1 90 ? 36.232 44.436 1.132 1.00 8.23 89 TYR A O 1
ATOM 765 N N . PRO A 1 91 ? 37.318 43.812 2.981 1.00 7.67 90 PRO A N 1
ATOM 766 C CA . PRO A 1 91 ? 36.739 44.910 3.714 1.00 7.81 90 PRO A CA 1
ATOM 767 C C . PRO A 1 91 ? 37.357 46.217 3.245 1.00 7.84 90 PRO A C 1
ATOM 768 O O . PRO A 1 91 ? 38.414 46.229 2.614 1.00 8.62 90 PRO A O 1
ATOM 772 N N . ALA A 1 92 ? 36.699 47.336 3.544 1.00 8.08 91 ALA A N 1
ATOM 773 C CA . ALA A 1 92 ? 37.270 48.614 3.202 1.00 8.68 91 ALA A CA 1
ATOM 774 C C . ALA A 1 92 ? 38.601 48.805 3.942 1.00 8.73 91 ALA A C 1
ATOM 775 O O . ALA A 1 92 ? 38.751 48.349 5.087 1.00 9.16 91 ALA A O 1
ATOM 777 N N . THR A 1 93 ? 39.553 49.490 3.328 1.00 8.73 92 THR A N 1
ATOM 778 C CA . THR A 1 93 ? 40.892 49.573 3.902 1.00 10.09 92 THR A CA 1
ATOM 779 C C . THR A 1 93 ? 40.979 50.186 5.313 1.00 10.62 92 THR A C 1
ATOM 780 O O . THR A 1 93 ? 41.885 49.792 6.044 1.00 10.69 92 THR A O 1
ATOM 784 N N . PRO A 1 94 ? 40.069 51.105 5.733 1.00 10.46 93 PRO A N 1
ATOM 785 C CA . PRO A 1 94 ? 40.142 51.569 7.139 1.00 10.24 93 PRO A CA 1
ATOM 786 C C . PRO A 1 94 ? 40.022 50.429 8.147 1.00 9.89 93 PRO A C 1
ATOM 787 O O . PRO A 1 94 ? 40.513 50.566 9.273 1.00 10.75 93 PRO A O 1
ATOM 791 N N . ILE A 1 95 ? 39.350 49.347 7.768 1.00 9.30 94 ILE A N 1
ATOM 792 C CA . ILE A 1 95 ? 39.194 48.196 8.660 1.00 8.92 94 ILE A CA 1
ATOM 793 C C . ILE A 1 95 ? 40.510 47.534 9.001 1.00 9.48 94 ILE A C 1
ATOM 794 O O . ILE A 1 95 ? 40.670 47.040 10.116 1.00 9.79 94 ILE A O 1
ATOM 799 N N . LYS A 1 96 ? 41.465 47.528 8.069 1.00 10.15 95 LYS A N 1
ATOM 800 C CA . LYS A 1 96 ? 42.775 46.949 8.393 1.00 11.72 95 LYS A CA 1
ATOM 801 C C . LYS A 1 96 ? 43.433 47.748 9.523 1.00 10.81 95 LYS A C 1
ATOM 802 O O . LYS A 1 96 ? 43.961 47.161 10.477 1.00 11.47 95 LYS A O 1
ATOM 808 N N . THR A 1 97 ? 43.400 49.066 9.424 1.00 11.51 96 THR A N 1
ATOM 809 C CA . THR A 1 97 ? 43.974 49.941 10.460 1.00 11.66 96 THR A CA 1
ATOM 810 C C . THR A 1 97 ? 43.259 49.714 11.798 1.00 11.57 96 THR A C 1
ATOM 811 O O . THR A 1 97 ? 43.884 49.623 12.860 1.00 12.51 96 THR A O 1
ATOM 815 N N . LEU A 1 98 ? 41.931 49.646 11.749 1.00 11.02 97 LEU A N 1
ATOM 816 C CA . LEU A 1 98 ? 41.135 49.408 12.954 1.00 10.66 97 LEU A CA 1
ATOM 817 C C . LEU A 1 98 ? 41.569 48.112 13.640 1.00 10.49 97 LEU A C 1
ATOM 818 O O . LEU A 1 98 ? 41.793 48.067 14.856 1.00 11.35 97 LEU A O 1
ATOM 823 N N . LEU A 1 99 ? 41.624 47.028 12.872 1.00 10.19 98 LEU A N 1
ATOM 824 C CA . LEU A 1 99 ? 41.962 45.729 13.429 1.00 10.44 98 LEU A CA 1
ATOM 825 C C . LEU A 1 99 ? 43.358 45.772 14.055 1.00 11.24 98 LEU A C 1
ATOM 826 O O . LEU A 1 99 ? 43.591 45.179 15.118 1.00 12.04 98 LEU A O 1
ATOM 831 N N . ASP A 1 100 ? 44.296 46.452 13.414 1.00 12.50 99 ASP A N 1
ATOM 832 C CA . ASP A 1 100 ? 45.625 46.620 13.991 1.00 13.37 99 ASP A CA 1
ATOM 833 C C . ASP A 1 100 ? 45.554 47.328 15.344 1.00 12.96 99 ASP A C 1
ATOM 834 O O . ASP A 1 100 ? 46.245 46.928 16.303 1.00 14.63 99 ASP A O 1
ATOM 839 N N . GLN A 1 101 ? 44.748 48.360 15.440 1.00 12.91 100 GLN A N 1
ATOM 840 C CA . GLN A 1 101 ? 44.603 49.117 16.702 1.00 13.78 100 GLN A CA 1
ATOM 841 C C . GLN A 1 101 ? 43.896 48.295 17.792 1.00 13.48 100 GLN A C 1
ATOM 842 O O . GLN A 1 101 ? 44.005 48.611 18.981 1.00 15.19 100 GLN A O 1
ATOM 856 N N . LYS A 1 103 ? 44.719 45.216 18.506 1.00 13.48 102 LYS A N 1
ATOM 857 C CA A LYS A 1 103 ? 45.642 44.118 18.773 0.50 14.63 102 LYS A CA 1
ATOM 858 C CA B LYS A 1 103 ? 45.558 44.041 18.730 0.50 14.20 102 LYS A CA 1
ATOM 859 C C . LYS A 1 103 ? 45.529 43.471 20.156 1.00 15.40 102 LYS A C 1
ATOM 860 O O . LYS A 1 103 ? 45.737 42.268 20.330 1.00 16.59 102 LYS A O 1
ATOM 865 N N . ASN A 1 104 ? 45.257 44.294 21.150 1.00 14.25 103 ASN A N 1
ATOM 866 C CA . ASN A 1 104 ? 45.213 43.793 22.528 1.00 14.92 103 ASN A CA 1
ATOM 867 C C . ASN A 1 104 ? 43.826 43.406 23.043 1.00 13.31 103 ASN A C 1
ATOM 868 O O . ASN A 1 104 ? 43.665 43.099 24.220 1.00 13.65 103 ASN A O 1
ATOM 873 N N . TYR A 1 105 ? 42.848 43.377 22.154 1.00 11.85 104 TYR A N 1
ATOM 874 C CA . TYR A 1 105 ? 41.493 42.971 22.513 1.00 11.04 104 TYR A CA 1
ATOM 875 C C . TYR A 1 105 ? 41.417 41.474 22.675 1.00 11.35 104 TYR A C 1
ATOM 876 O O . TYR A 1 105 ? 41.775 40.729 21.768 1.00 11.76 104 TYR A O 1
ATOM 885 N N . ARG A 1 106 ? 40.910 41.033 23.820 1.00 10.37 105 ARG A N 1
ATOM 886 C CA A ARG A 1 106 ? 40.897 39.605 24.150 0.50 11.52 105 ARG A CA 1
ATOM 887 C CA B ARG A 1 106 ? 40.885 39.608 24.181 0.50 10.54 105 ARG A CA 1
ATOM 888 C C . ARG A 1 106 ? 39.573 38.894 23.903 1.00 10.58 105 ARG A C 1
ATOM 889 O O . ARG A 1 106 ? 39.491 37.694 24.027 1.00 11.85 105 ARG A O 1
ATOM 904 N N . GLY A 1 107 ? 38.546 39.639 23.549 1.00 9.71 106 GLY A N 1
ATOM 905 C CA . GLY A 1 107 ? 37.211 39.091 23.386 1.00 8.87 106 GLY A CA 1
ATOM 906 C C . GLY A 1 107 ? 36.912 38.568 21.988 1.00 9.02 106 GLY A C 1
ATOM 907 O O . GLY A 1 107 ? 37.798 38.320 21.190 1.00 10.06 106 GLY A O 1
ATOM 908 N N . GLU A 1 108 ? 35.633 38.371 21.716 1.00 8.43 107 GLU A N 1
ATOM 909 C CA . GLU A 1 108 ? 35.180 37.861 20.426 1.00 8.52 107 GLU A CA 1
ATOM 910 C C . GLU A 1 108 ? 34.970 39.009 19.435 1.00 7.69 107 GLU A C 1
ATOM 911 O O . GLU A 1 108 ? 34.522 40.099 19.811 1.00 8.22 107 GLU A O 1
ATOM 917 N N . VAL A 1 109 ? 35.267 38.727 18.168 1.00 7.87 108 VAL A N 1
ATOM 918 C CA . VAL A 1 109 ? 35.070 39.653 17.062 1.00 7.78 108 VAL A CA 1
ATOM 919 C C . VAL A 1 109 ? 34.184 38.974 16.026 1.00 7.63 108 VAL A C 1
ATOM 920 O O . VAL A 1 109 ? 34.376 37.807 15.713 1.00 7.94 108 VAL A O 1
ATOM 924 N N . ALA A 1 110 ? 33.261 39.734 15.432 1.00 7.45 109 ALA A N 1
ATOM 925 C CA . ALA A 1 110 ? 32.569 39.256 14.237 1.00 6.75 109 ALA A CA 1
ATOM 926 C C . ALA A 1 110 ? 32.466 40.428 13.290 1.00 7.37 109 ALA A C 1
ATOM 927 O O . ALA A 1 110 ? 32.518 41.580 13.718 1.00 8.45 109 ALA A O 1
ATOM 929 N N . SER A 1 111 ? 32.343 40.145 11.997 1.00 7.15 110 SER A N 1
ATOM 930 C CA . SER A 1 111 ? 32.127 41.223 11.034 1.00 7.14 110 SER A CA 1
ATOM 931 C C . SER A 1 111 ? 30.831 41.041 10.282 1.00 7.11 110 SER A C 1
ATOM 932 O O . SER A 1 111 ? 30.538 39.962 9.791 1.00 7.47 110 SER A O 1
ATOM 935 N N . PHE A 1 112 ? 30.081 42.133 10.186 1.00 7.75 111 PHE A N 1
ATOM 936 C CA . PHE A 1 112 ? 28.936 42.219 9.289 1.00 7.76 111 PHE A CA 1
ATOM 937 C C . PHE A 1 112 ? 29.315 43.071 8.109 1.00 7.54 111 PHE A C 1
ATOM 938 O O . PHE A 1 112 ? 29.972 44.104 8.249 1.00 8.45 111 PHE A O 1
ATOM 946 N N . PHE A 1 113 ? 28.907 42.634 6.922 1.00 8.10 112 PHE A N 1
ATOM 947 C CA . PHE A 1 113 ? 29.190 43.405 5.734 1.00 8.45 112 PHE A CA 1
ATOM 948 C C . PHE A 1 113 ? 27.885 43.781 5.031 1.00 7.68 112 PHE A C 1
ATOM 949 O O . PHE A 1 113 ? 26.899 43.048 5.100 1.00 9.08 112 PHE A O 1
ATOM 957 N N . THR A 1 114 ? 27.943 44.875 4.272 1.00 8.93 113 THR A N 1
ATOM 958 C CA . THR A 1 114 ? 26.923 45.153 3.286 1.00 8.70 113 THR A CA 1
ATOM 959 C C . THR A 1 114 ? 27.564 45.128 1.910 1.00 9.06 113 THR A C 1
ATOM 960 O O . THR A 1 114 ? 28.766 45.335 1.750 1.00 9.11 113 THR A O 1
ATOM 964 N N . SER A 1 115 ? 26.748 44.811 0.914 1.00 9.00 114 SER A N 1
ATOM 965 C CA . SER A 1 115 ? 27.248 44.564 -0.441 1.00 9.00 114 SER A CA 1
ATOM 966 C C . SER A 1 115 ? 26.114 44.644 -1.441 1.00 9.81 114 SER A C 1
ATOM 967 O O . SER A 1 115 ? 24.950 44.776 -1.089 1.00 10.40 114 SER A O 1
ATOM 970 N N . ALA A 1 116 ? 26.493 44.530 -2.698 1.00 10.63 115 ALA A N 1
ATOM 971 C CA . ALA A 1 116 ? 25.548 44.323 -3.802 1.00 11.28 115 ALA A CA 1
ATOM 972 C C . ALA A 1 116 ? 25.493 42.841 -4.198 1.00 12.47 115 ALA A C 1
ATOM 973 O O . ALA A 1 116 ? 25.029 42.482 -5.277 1.00 14.23 115 ALA A O 1
ATOM 975 N N . GLY A 1 117 ? 25.900 41.963 -3.313 1.00 11.37 116 GLY A N 1
ATOM 976 C CA . GLY A 1 117 ? 25.691 40.562 -3.467 1.00 11.70 116 GLY A CA 1
ATOM 977 C C . GLY A 1 117 ? 26.852 39.713 -3.952 1.00 11.13 116 GLY A C 1
ATOM 978 O O . GLY A 1 117 ? 26.659 38.512 -4.109 1.00 13.55 116 GLY A O 1
ATOM 979 N N . THR A 1 118 ? 28.037 40.277 -4.190 1.00 9.93 117 THR A N 1
ATOM 980 C CA . THR A 1 118 ? 29.091 39.500 -4.799 1.00 9.85 117 THR A CA 1
ATOM 981 C C . THR A 1 118 ? 30.410 39.586 -3.997 1.00 8.65 117 THR A C 1
ATOM 982 O O . THR A 1 118 ? 30.643 40.522 -3.206 1.00 9.01 117 THR A O 1
ATOM 986 N N . ASN A 1 119 ? 31.263 38.595 -4.220 1.00 8.64 118 ASN A N 1
ATOM 987 C CA . ASN A 1 119 ? 32.610 38.549 -3.639 1.00 8.81 118 ASN A CA 1
ATOM 988 C C . ASN A 1 119 ? 32.598 38.365 -2.122 1.00 8.50 118 ASN A C 1
ATOM 989 O O . ASN A 1 119 ? 33.536 38.763 -1.429 1.00 8.68 118 ASN A O 1
ATOM 994 N N . HIS A 1 120 ? 31.587 37.674 -1.630 1.00 8.55 119 HIS A N 1
ATOM 995 C CA . HIS A 1 120 ? 31.435 37.481 -0.190 1.00 8.55 119 HIS A CA 1
ATOM 996 C C . HIS A 1 120 ? 32.476 36.527 0.398 1.00 9.74 119 HIS A C 1
ATOM 997 O O . HIS A 1 120 ? 32.988 36.795 1.472 1.00 9.46 119 HIS A O 1
ATOM 1004 N N . LYS A 1 121 ? 32.766 35.421 -0.278 1.00 10.09 120 LYS A N 1
ATOM 1005 C CA A LYS A 1 121 ? 33.730 34.441 0.219 0.50 11.09 120 LYS A CA 1
ATOM 1006 C CA B LYS A 1 121 ? 33.693 34.478 0.304 0.50 10.89 120 LYS A CA 1
ATOM 1007 C C . LYS A 1 121 ? 35.093 35.081 0.408 1.00 9.91 120 LYS A C 1
ATOM 1008 O O . LYS A 1 121 ? 35.807 34.854 1.391 1.00 10.20 120 LYS A O 1
ATOM 1017 N N . ALA A 1 122 ? 35.489 35.896 -0.555 1.00 9.02 121 ALA A N 1
ATOM 1018 C CA . ALA A 1 122 ? 36.741 36.631 -0.465 1.00 8.93 121 ALA A CA 1
ATOM 1019 C C . ALA A 1 122 ? 36.725 37.605 0.702 1.00 8.39 121 ALA A C 1
ATOM 1020 O O . ALA A 1 122 ? 37.718 37.725 1.404 1.00 8.37 121 ALA A O 1
ATOM 1022 N N . TYR A 1 123 ? 35.613 38.312 0.912 1.00 7.75 122 TYR A N 1
ATOM 1023 C CA . TYR A 1 123 ? 35.529 39.211 2.060 1.00 8.00 122 TYR A CA 1
ATOM 1024 C C . TYR A 1 123 ? 35.811 38.440 3.336 1.00 8.21 122 TYR A C 1
ATOM 1025 O O . TYR A 1 123 ? 36.566 38.903 4.190 1.00 8.26 122 TYR A O 1
ATOM 1034 N N . VAL A 1 124 ? 35.149 37.302 3.498 1.00 7.80 123 VAL A N 1
ATOM 1035 C CA . VAL A 1 124 ? 35.322 36.506 4.707 1.00 8.48 123 VAL A CA 1
ATOM 1036 C C . VAL A 1 124 ? 36.779 36.118 4.904 1.00 8.83 123 VAL A C 1
ATOM 1037 O O . VAL A 1 124 ? 37.343 36.269 6.001 1.00 9.02 123 VAL A O 1
ATOM 1041 N N . SER A 1 125 ? 37.388 35.590 3.862 1.00 8.69 124 SER A N 1
ATOM 1042 C CA A SER A 1 125 ? 38.782 35.149 3.922 0.25 9.10 124 SER A CA 1
ATOM 1043 C CA B SER A 1 125 ? 38.776 35.149 3.931 0.25 8.74 124 SER A CA 1
ATOM 1044 C CA C SER A 1 125 ? 38.757 35.127 4.020 0.50 10.18 124 SER A CA 1
ATOM 1045 C C . SER A 1 125 ? 39.717 36.294 4.288 1.00 9.22 124 SER A C 1
ATOM 1046 O O . SER A 1 125 ? 40.605 36.162 5.142 1.00 10.08 124 SER A O 1
ATOM 1053 N N . HIS A 1 126 ? 39.529 37.423 3.615 1.00 8.76 125 HIS A N 1
ATOM 1054 C CA . HIS A 1 126 ? 40.390 38.564 3.811 1.00 8.44 125 HIS A CA 1
ATOM 1055 C C . HIS A 1 126 ? 40.177 39.219 5.173 1.00 9.01 125 HIS A C 1
ATOM 1056 O O . HIS A 1 126 ? 41.147 39.643 5.802 1.00 9.69 125 HIS A O 1
ATOM 1063 N N . PHE A 1 127 ? 38.919 39.307 5.623 1.00 8.45 126 PHE A N 1
ATOM 1064 C CA . PHE A 1 127 ? 38.682 39.821 6.967 1.00 8.39 126 PHE A CA 1
ATOM 1065 C C . PHE A 1 127 ? 39.427 38.986 8.002 1.00 8.93 126 PHE A C 1
ATOM 1066 O O . PHE A 1 127 ? 40.098 39.511 8.912 1.00 8.97 126 PHE A O 1
ATOM 1074 N N . ASN A 1 128 ? 39.314 37.670 7.888 1.00 8.69 127 ASN A N 1
ATOM 1075 C CA A ASN A 1 128 ? 40.003 36.817 8.833 0.50 8.97 127 ASN A CA 1
ATOM 1076 C CA B ASN A 1 128 ? 39.997 36.772 8.810 0.50 9.87 127 ASN A CA 1
ATOM 1077 C C . ASN A 1 128 ? 41.513 37.006 8.805 1.00 10.13 127 ASN A C 1
ATOM 1078 O O . ASN A 1 128 ? 42.137 36.990 9.850 1.00 10.88 127 ASN A O 1
ATOM 1087 N N A GLU A 1 129 ? 42.105 37.192 7.620 0.50 9.88 128 GLU A N 1
ATOM 1088 N N B GLU A 1 129 ? 42.106 37.227 7.633 0.50 10.40 128 GLU A N 1
ATOM 1089 C CA A GLU A 1 129 ? 43.521 37.561 7.532 0.50 9.43 128 GLU A CA 1
ATOM 1090 C CA B GLU A 1 129 ? 43.536 37.507 7.566 0.50 10.44 128 GLU A CA 1
ATOM 1091 C C A GLU A 1 129 ? 43.807 38.813 8.308 0.50 10.00 128 GLU A C 1
ATOM 1092 C C B GLU A 1 129 ? 43.892 38.854 8.203 0.50 10.56 128 GLU A C 1
ATOM 1093 O O A GLU A 1 129 ? 44.656 38.819 9.200 0.50 9.98 128 GLU A O 1
ATOM 1094 O O B GLU A 1 129 ? 44.877 38.969 8.919 0.50 10.41 128 GLU A O 1
ATOM 1105 N N . TRP A 1 130 ? 43.094 39.882 7.975 1.00 9.79 129 TRP A N 1
ATOM 1106 C CA . TRP A 1 130 ? 43.345 41.194 8.566 1.00 9.80 129 TRP A CA 1
ATOM 1107 C C . TRP A 1 130 ? 43.185 41.159 10.096 1.00 10.83 129 TRP A C 1
ATOM 1108 O O . TRP A 1 130 ? 43.841 41.905 10.806 1.00 12.61 129 TRP A O 1
ATOM 1119 N N . ALA A 1 131 ? 42.311 40.285 10.575 1.00 10.22 130 ALA A N 1
ATOM 1120 C CA . ALA A 1 131 ? 42.036 40.123 12.015 1.00 11.04 130 ALA A CA 1
ATOM 1121 C C . ALA A 1 131 ? 42.922 39.090 12.682 1.00 14.04 130 ALA A C 1
ATOM 1122 O O . ALA A 1 131 ? 42.646 38.705 13.835 1.00 14.89 130 ALA A O 1
ATOM 1124 N N . ASP A 1 132 ? 43.990 38.630 12.022 1.00 14.95 131 ASP A N 1
ATOM 1125 C CA . ASP A 1 132 ? 44.803 37.527 12.560 1.00 17.56 131 ASP A CA 1
ATOM 1126 C C . ASP A 1 132 ? 45.283 37.912 13.942 1.00 15.68 131 ASP A C 1
ATOM 1127 O O . ASP A 1 132 ? 45.736 39.020 14.161 1.00 18.77 131 ASP A O 1
ATOM 1132 N N . GLY A 1 133 ? 45.139 37.005 14.885 1.00 17.84 132 GLY A N 1
ATOM 1133 C CA . GLY A 1 133 ? 45.488 37.260 16.264 1.00 16.77 132 GLY A CA 1
ATOM 1134 C C . GLY A 1 133 ? 44.293 37.559 17.119 1.00 16.24 132 GLY A C 1
ATOM 1135 O O . GLY A 1 133 ? 44.402 37.504 18.360 1.00 19.01 132 GLY A O 1
ATOM 1136 N N . LEU A 1 134 ? 43.161 37.910 16.502 1.00 13.09 133 LEU A N 1
ATOM 1137 C CA . LEU A 1 134 ? 41.926 38.131 17.248 1.00 11.93 133 LEU A CA 1
ATOM 1138 C C . LEU A 1 134 ? 41.015 36.926 17.137 1.00 11.87 133 LEU A C 1
ATOM 1139 O O . LEU A 1 134 ? 41.098 36.146 16.194 1.00 13.09 133 LEU A O 1
ATOM 1144 N N . ASN A 1 135 ? 40.137 36.761 18.112 1.00 10.69 134 ASN A N 1
ATOM 1145 C CA . ASN A 1 135 ? 39.213 35.638 18.142 1.00 10.27 134 ASN A CA 1
ATOM 1146 C C . ASN A 1 135 ? 37.961 35.973 17.305 1.00 9.91 134 ASN A C 1
ATOM 1147 O O . ASN A 1 135 ? 36.983 36.500 17.815 1.00 9.70 134 ASN A O 1
ATOM 1152 N N . VAL A 1 136 ? 38.019 35.663 16.020 1.00 9.64 135 VAL A N 1
ATOM 1153 C CA . VAL A 1 136 ? 36.908 35.873 15.092 1.00 9.61 135 VAL A CA 1
ATOM 1154 C C . VAL A 1 136 ? 35.934 34.727 15.143 1.00 9.83 135 VAL A C 1
ATOM 1155 O O . VAL A 1 136 ? 36.287 33.588 14.835 1.00 11.88 135 VAL A O 1
ATOM 1159 N N . ILE A 1 137 ? 34.700 35.021 15.523 1.00 8.95 136 ILE A N 1
ATOM 1160 C CA . ILE A 1 137 ? 33.662 33.993 15.652 1.00 9.56 136 ILE A CA 1
ATOM 1161 C C . ILE A 1 137 ? 32.748 33.911 14.454 1.00 9.29 136 ILE A C 1
ATOM 1162 O O . ILE A 1 137 ? 31.980 32.953 14.355 1.00 11.37 136 ILE A O 1
ATOM 1167 N N . GLY A 1 138 ? 32.794 34.863 13.536 1.00 8.58 137 GLY A N 1
ATOM 1168 C CA . GLY A 1 138 ? 31.983 34.776 12.329 1.00 9.24 137 GLY A CA 1
ATOM 1169 C C . GLY A 1 138 ? 32.027 36.039 11.503 1.00 8.01 137 GLY A C 1
ATOM 1170 O O . GLY A 1 138 ? 32.408 37.111 11.991 1.00 8.56 137 GLY A O 1
ATOM 1171 N N . VAL A 1 139 ? 31.621 35.881 10.255 1.00 7.76 138 VAL A N 1
ATOM 1172 C CA . VAL A 1 139 ? 31.507 36.958 9.297 1.00 7.91 138 VAL A CA 1
ATOM 1173 C C . VAL A 1 139 ? 30.262 36.695 8.463 1.00 8.40 138 VAL A C 1
ATOM 1174 O O . VAL A 1 139 ? 30.114 35.595 7.975 1.00 10.38 138 VAL A O 1
ATOM 1178 N N . ALA A 1 140 ? 29.383 37.669 8.286 1.00 8.31 139 ALA A N 1
ATOM 1179 C CA . ALA A 1 140 ? 28.098 37.433 7.590 1.00 8.65 139 ALA A CA 1
ATOM 1180 C C . ALA A 1 140 ? 27.528 38.723 7.070 1.00 8.43 139 ALA A C 1
ATOM 1181 O O . ALA A 1 140 ? 27.851 39.818 7.536 1.00 8.67 139 ALA A O 1
ATOM 1183 N N . ARG A 1 141 ? 26.620 38.582 6.121 1.00 8.52 140 ARG A N 1
ATOM 1184 C CA . ARG A 1 141 ? 25.996 39.730 5.512 1.00 8.34 140 ARG A CA 1
ATOM 1185 C C . ARG A 1 141 ? 24.925 40.322 6.424 1.00 9.00 140 ARG A C 1
ATOM 1186 O O . ARG A 1 141 ? 24.133 39.592 7.046 1.00 9.52 140 ARG A O 1
ATOM 1194 N N . ASP A 1 142 ? 24.857 41.641 6.443 1.00 8.96 141 ASP A N 1
ATOM 1195 C CA . ASP A 1 142 ? 23.793 42.351 7.139 1.00 9.84 141 ASP A CA 1
ATOM 1196 C C . ASP A 1 142 ? 23.724 41.866 8.598 1.00 9.98 141 ASP A C 1
ATOM 1197 O O . ASP A 1 142 ? 24.749 41.660 9.256 1.00 9.98 141 ASP A O 1
ATOM 1202 N N . ASP A 1 143 ? 22.508 41.676 9.097 1.00 10.43 142 ASP A N 1
ATOM 1203 C CA . ASP A 1 143 ? 22.259 41.184 10.461 1.00 11.39 142 ASP A CA 1
ATOM 1204 C C . ASP A 1 143 ? 21.894 39.717 10.478 1.00 11.70 142 ASP A C 1
ATOM 1205 O O . ASP A 1 143 ? 21.340 39.228 11.478 1.00 12.99 142 ASP A O 1
ATOM 1210 N N . SER A 1 144 ? 22.249 38.997 9.415 1.00 11.33 143 SER A N 1
ATOM 1211 C CA . SER A 1 144 ? 21.871 37.610 9.249 1.00 12.02 143 SER A CA 1
ATOM 1212 C C . SER A 1 144 ? 22.346 36.649 10.326 1.00 12.48 143 SER A C 1
ATOM 1213 O O . SER A 1 144 ? 21.726 35.573 10.478 1.00 14.86 143 SER A O 1
ATOM 1216 N N . GLU A 1 145 ? 23.440 36.982 11.022 1.00 11.20 144 GLU A N 1
ATOM 1217 C CA . GLU A 1 145 ? 23.971 36.108 12.058 1.00 11.36 144 GLU A CA 1
ATOM 1218 C C . GLU A 1 145 ? 24.090 36.774 13.411 1.00 10.48 144 GLU A C 1
ATOM 1219 O O . GLU A 1 145 ? 24.712 36.220 14.312 1.00 10.72 144 GLU A O 1
ATOM 1225 N N . VAL A 1 146 ? 23.450 37.920 13.588 1.00 10.39 145 VAL A N 1
ATOM 1226 C CA . VAL A 1 146 ? 23.469 38.591 14.883 1.00 11.49 145 VAL A CA 1
ATOM 1227 C C . VAL A 1 146 ? 22.972 37.702 16.022 1.00 10.84 145 VAL A C 1
ATOM 1228 O O . VAL A 1 146 ? 23.579 37.675 17.095 1.00 11.41 145 VAL A O 1
ATOM 1232 N N . ASP A 1 147 ? 21.887 36.963 15.807 1.00 11.29 146 ASP A N 1
ATOM 1233 C CA . ASP A 1 147 ? 21.405 36.078 16.879 1.00 11.05 146 ASP A CA 1
ATOM 1234 C C . ASP A 1 147 ? 22.461 35.034 17.225 1.00 11.05 146 ASP A C 1
ATOM 1235 O O . ASP A 1 147 ? 22.765 34.797 18.405 1.00 11.46 146 ASP A O 1
ATOM 1240 N N . LYS A 1 148 ? 23.007 34.369 16.216 1.00 10.54 147 LYS A N 1
ATOM 1241 C CA . LYS A 1 148 ? 24.052 33.370 16.445 1.00 10.65 147 LYS A CA 1
ATOM 1242 C C . LYS A 1 148 ? 25.234 33.928 17.226 1.00 10.63 147 LYS A C 1
ATOM 1243 O O . LYS A 1 148 ? 25.702 33.319 18.196 1.00 11.24 147 LYS A O 1
ATOM 1249 N N . TRP A 1 149 ? 25.684 35.115 16.847 1.00 9.88 148 TRP A N 1
ATOM 1250 C CA . TRP A 1 149 ? 26.838 35.725 17.488 1.00 9.70 148 TRP A CA 1
ATOM 1251 C C . TRP A 1 149 ? 26.565 36.114 18.939 1.00 10.52 148 TRP A C 1
ATOM 1252 O O . TRP A 1 149 ? 27.494 36.182 19.742 1.00 11.43 148 TRP A O 1
ATOM 1263 N N . SER A 1 150 ? 25.311 36.362 19.277 1.00 11.08 149 SER A N 1
ATOM 1264 C CA . SER A 1 150 ? 24.950 36.795 20.630 1.00 11.74 149 SER A CA 1
ATOM 1265 C C . SER A 1 150 ? 25.004 35.702 21.664 1.00 11.55 149 SER A C 1
ATOM 1266 O O . SER A 1 150 ? 24.977 36.014 22.853 1.00 12.70 149 SER A O 1
ATOM 1269 N N . LYS A 1 151 ? 25.033 34.437 21.238 1.00 11.25 150 LYS A N 1
ATOM 1270 C CA . LYS A 1 151 ? 24.968 33.290 22.172 1.00 11.86 150 LYS A CA 1
ATOM 1271 C C . LYS A 1 151 ? 26.335 32.775 22.582 1.00 13.97 150 LYS A C 1
ATOM 1272 O O . LYS A 1 151 ? 27.257 32.709 21.752 1.00 14.05 150 LYS A O 1
ATOM 1279 N N . ALA B 1 3 ? 11.374 61.113 -44.381 1.00 30.04 2 ALA B N 1
ATOM 1280 C CA . ALA B 1 3 ? 12.056 60.855 -43.086 1.00 28.82 2 ALA B CA 1
ATOM 1281 C C . ALA B 1 3 ? 13.549 60.648 -43.318 1.00 27.01 2 ALA B C 1
ATOM 1282 O O . ALA B 1 3 ? 13.961 60.197 -44.392 1.00 28.65 2 ALA B O 1
ATOM 1284 N N . LYS B 1 4 ? 14.366 61.003 -42.322 1.00 23.95 3 LYS B N 1
ATOM 1285 C CA . LYS B 1 4 ? 15.798 60.744 -42.397 1.00 19.93 3 LYS B CA 1
ATOM 1286 C C . LYS B 1 4 ? 15.983 59.247 -42.249 1.00 17.01 3 LYS B C 1
ATOM 1287 O O . LYS B 1 4 ? 15.474 58.650 -41.276 1.00 17.53 3 LYS B O 1
ATOM 1293 N N . LYS B 1 5 ? 16.699 58.628 -43.175 1.00 14.86 4 LYS B N 1
ATOM 1294 C CA A LYS B 1 5 ? 17.057 57.230 -43.007 0.25 13.89 4 LYS B CA 1
ATOM 1295 C CA B LYS B 1 5 ? 17.065 57.235 -43.015 0.25 13.96 4 LYS B CA 1
ATOM 1296 C CA C LYS B 1 5 ? 17.105 57.230 -43.038 0.50 14.33 4 LYS B CA 1
ATOM 1297 C C . LYS B 1 5 ? 18.028 57.172 -41.837 1.00 12.88 4 LYS B C 1
ATOM 1298 O O . LYS B 1 5 ? 19.089 57.814 -41.857 1.00 12.32 4 LYS B O 1
ATOM 1314 N N . THR B 1 6 ? 17.633 56.418 -40.802 1.00 11.52 5 THR B N 1
ATOM 1315 C CA . THR B 1 6 ? 18.304 56.460 -39.511 1.00 10.84 5 THR B CA 1
ATOM 1316 C C . THR B 1 6 ? 18.860 55.116 -39.091 1.00 10.11 5 THR B C 1
ATOM 1317 O O . THR B 1 6 ? 18.172 54.102 -39.185 1.00 11.21 5 THR B O 1
ATOM 1321 N N . LEU B 1 7 ? 20.118 55.141 -38.660 1.00 9.16 6 LEU B N 1
ATOM 1322 C CA . LEU B 1 7 ? 20.823 54.001 -38.076 1.00 8.87 6 LEU B CA 1
ATOM 1323 C C . LEU B 1 7 ? 21.065 54.316 -36.606 1.00 8.59 6 LEU B C 1
ATOM 1324 O O . LEU B 1 7 ? 21.481 55.415 -36.260 1.00 9.45 6 LEU B O 1
ATOM 1329 N N . ILE B 1 8 ? 20.795 53.344 -35.750 1.00 8.88 7 ILE B N 1
ATOM 1330 C CA . ILE B 1 8 ? 21.063 53.436 -34.328 1.00 8.66 7 ILE B CA 1
ATOM 1331 C C . ILE B 1 8 ? 22.138 52.399 -34.013 1.00 8.68 7 ILE B C 1
ATOM 1332 O O . ILE B 1 8 ? 21.908 51.207 -34.209 1.00 9.67 7 ILE B O 1
ATOM 1337 N N . LEU B 1 9 ? 23.306 52.863 -33.566 1.00 8.43 8 LEU B N 1
ATOM 1338 C CA . LEU B 1 9 ? 24.426 52.063 -33.150 1.00 8.67 8 LEU B CA 1
ATOM 1339 C C . LEU B 1 9 ? 24.586 52.238 -31.660 1.00 8.75 8 LEU B C 1
ATOM 1340 O O . LEU B 1 9 ? 24.382 53.340 -31.130 1.00 11.19 8 LEU B O 1
ATOM 1345 N N . TYR B 1 10 ? 24.969 51.193 -30.955 1.00 8.48 9 TYR B N 1
ATOM 1346 C CA . TYR B 1 10 ? 25.209 51.360 -29.501 1.00 8.45 9 TYR B CA 1
ATOM 1347 C C . TYR B 1 10 ? 26.213 50.357 -29.008 1.00 7.87 9 TYR B C 1
ATOM 1348 O O . TYR B 1 10 ? 26.317 49.256 -29.549 1.00 8.73 9 TYR B O 1
ATOM 1357 N N . TYR B 1 11 ? 26.901 50.751 -27.947 1.00 7.71 10 TYR B N 1
ATOM 1358 C CA . TYR B 1 11 ? 27.672 49.829 -27.115 1.00 8.77 10 TYR B CA 1
ATOM 1359 C C . TYR B 1 11 ? 27.043 49.860 -25.725 1.00 8.58 10 TYR B C 1
ATOM 1360 O O . TYR B 1 11 ? 26.735 50.931 -25.198 1.00 9.16 10 TYR B O 1
ATOM 1369 N N . SER B 1 12 ? 26.889 48.686 -25.112 1.00 8.17 11 SER B N 1
ATOM 1370 C CA . SER B 1 12 ? 26.283 48.575 -23.784 1.00 8.69 11 SER B CA 1
ATOM 1371 C C . SER B 1 12 ? 27.037 47.546 -22.962 1.00 8.71 11 SER B C 1
ATOM 1372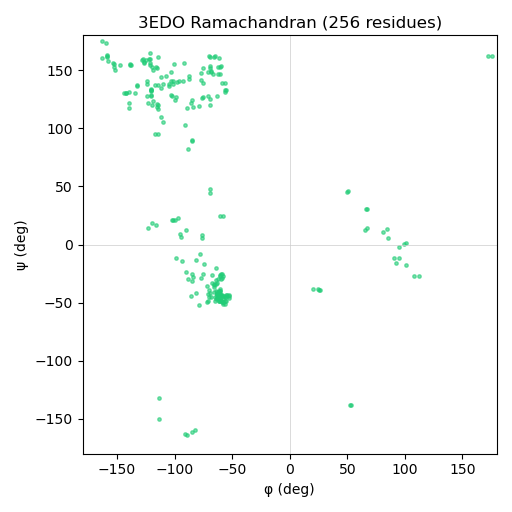 O O . SER B 1 12 ? 27.080 46.378 -23.344 1.00 10.47 11 SER B O 1
ATOM 1375 N N . TRP B 1 13 ? 27.642 47.984 -21.859 1.00 8.60 12 TRP B N 1
ATOM 1376 C CA . TRP B 1 13 ? 28.414 47.096 -21.011 1.00 9.51 12 TRP B CA 1
ATOM 1377 C C . TRP B 1 13 ? 27.501 46.310 -20.068 1.00 9.65 12 TRP B C 1
ATOM 1378 O O . TRP B 1 13 ? 27.699 45.114 -19.883 1.00 11.45 12 TRP B O 1
ATOM 1389 N N . SER B 1 14 ? 26.501 46.962 -19.493 1.00 9.97 13 SER B N 1
ATOM 1390 C CA . SER B 1 14 ? 25.572 46.317 -18.565 1.00 10.60 13 SER B CA 1
ATOM 1391 C C . SER B 1 14 ? 24.101 46.337 -18.991 1.00 10.93 13 SER B C 1
ATOM 1392 O O . SER B 1 14 ? 23.218 46.132 -18.154 1.00 12.45 13 SER B O 1
ATOM 1395 N N . GLY B 1 15 ? 23.819 46.573 -20.276 1.00 10.35 14 GLY B N 1
ATOM 1396 C CA . GLY B 1 15 ? 22.468 46.443 -20.799 1.00 10.68 14 GLY B CA 1
ATOM 1397 C C . GLY B 1 15 ? 21.571 47.654 -20.834 1.00 10.04 14 GLY B C 1
ATOM 1398 O O . GLY B 1 15 ? 20.528 47.626 -21.481 1.00 11.25 14 GLY B O 1
ATOM 1399 N N . GLU B 1 16 ? 21.907 48.704 -20.105 1.00 9.73 15 GLU B N 1
ATOM 1400 C CA . GLU B 1 16 ? 21.007 49.845 -20.013 1.00 10.65 15 GLU B CA 1
ATOM 1401 C C . GLU B 1 16 ? 20.894 50.594 -21.326 1.00 9.62 15 GLU B C 1
ATOM 1402 O O . GLU B 1 16 ? 19.804 50.971 -21.758 1.00 10.03 15 GLU B O 1
ATOM 1408 N N . THR B 1 17 ? 22.032 50.833 -21.957 1.00 9.19 16 THR B N 1
ATOM 1409 C CA . THR B 1 17 ? 22.037 51.542 -23.245 1.00 8.72 16 THR B CA 1
ATOM 1410 C C . THR B 1 17 ? 21.382 50.685 -24.333 1.00 9.01 16 THR B C 1
ATOM 1411 O O . THR B 1 17 ? 20.767 51.204 -25.249 1.00 9.09 16 THR B O 1
ATOM 1415 N N . LYS B 1 18 ? 21.521 49.357 -24.254 1.00 9.07 17 LYS B N 1
ATOM 1416 C CA . LYS B 1 18 ? 20.811 48.469 -25.157 1.00 9.19 17 LYS B CA 1
ATOM 1417 C C . LYS B 1 18 ? 19.298 48.698 -25.052 1.00 9.94 17 LYS B C 1
ATOM 1418 O O . LYS B 1 18 ? 18.604 48.819 -26.063 1.00 10.36 17 LYS B O 1
ATOM 1424 N N . LYS B 1 19 ? 18.770 48.714 -23.832 1.00 10.13 18 LYS B N 1
ATOM 1425 C CA . LYS B 1 19 ? 17.348 48.973 -23.668 1.00 10.81 18 LYS B CA 1
ATOM 1426 C C . LYS B 1 19 ? 16.961 50.309 -24.266 1.00 10.50 18 LYS B C 1
ATOM 1427 O O . LYS B 1 19 ? 15.918 50.434 -24.920 1.00 10.95 18 LYS B O 1
ATOM 1446 N N . ALA B 1 21 ? 18.475 52.009 -26.651 1.00 9.32 20 ALA B N 1
ATOM 1447 C CA . ALA B 1 21 ? 18.576 51.911 -28.115 1.00 9.09 20 ALA B CA 1
ATOM 1448 C C . ALA B 1 21 ? 17.354 51.215 -28.732 1.00 9.56 20 ALA B C 1
ATOM 1449 O O . ALA B 1 21 ? 16.865 51.633 -29.790 1.00 10.20 20 ALA B O 1
ATOM 1451 N N . GLU B 1 22 ? 16.856 50.182 -28.059 1.00 10.31 21 GLU B N 1
ATOM 1452 C CA . GLU B 1 22 ? 15.647 49.494 -28.498 1.00 10.74 21 GLU B CA 1
ATOM 1453 C C . GLU B 1 22 ? 14.438 50.415 -28.406 1.00 11.43 21 GLU B C 1
ATOM 1454 O O . GLU B 1 22 ? 13.578 50.426 -29.303 1.00 12.13 21 GLU B O 1
ATOM 1460 N N . LYS B 1 23 ? 14.352 51.202 -27.344 1.00 11.23 22 LYS B N 1
ATOM 1461 C CA A LYS B 1 23 ? 13.248 52.160 -27.198 0.50 12.54 22 LYS B CA 1
ATOM 1462 C CA B LYS B 1 23 ? 13.259 52.163 -27.187 0.50 12.20 22 LYS B CA 1
ATOM 1463 C C . LYS B 1 23 ? 13.292 53.192 -28.324 1.00 12.16 22 LYS B C 1
ATOM 1464 O O . LYS B 1 23 ? 12.252 53.498 -28.951 1.00 12.80 22 LYS B O 1
ATOM 1475 N N . ILE B 1 24 ? 14.477 53.731 -28.605 1.00 11.63 23 ILE B N 1
ATOM 1476 C CA . ILE B 1 24 ? 14.628 54.696 -29.694 1.00 11.14 23 ILE B CA 1
ATOM 1477 C C . ILE B 1 24 ? 14.296 54.029 -31.030 1.00 11.76 23 ILE B C 1
ATOM 1478 O O . ILE B 1 24 ? 13.633 54.640 -31.882 1.00 12.17 23 ILE B O 1
ATOM 1483 N N . ASN B 1 25 ? 14.751 52.800 -31.259 1.00 11.48 24 ASN B N 1
ATOM 1484 C CA . ASN B 1 25 ? 14.391 52.057 -32.488 1.00 12.18 24 ASN B CA 1
ATOM 1485 C C . ASN B 1 25 ? 12.884 52.001 -32.698 1.00 13.78 24 ASN B C 1
ATOM 1486 O O . ASN B 1 25 ? 12.392 52.227 -33.811 1.00 14.08 24 ASN B O 1
ATOM 1491 N N . SER B 1 26 ? 12.148 51.733 -31.623 1.00 14.41 25 SER B N 1
ATOM 1492 C CA A SER B 1 26 ? 10.701 51.659 -31.723 0.50 15.60 25 SER B CA 1
ATOM 1493 C CA B SER B 1 26 ? 10.692 51.666 -31.669 0.50 15.69 25 SER B CA 1
ATOM 1494 C C . SER B 1 26 ? 10.073 53.037 -31.946 1.00 16.04 25 SER B C 1
ATOM 1495 O O . SER B 1 26 ? 8.968 53.133 -32.515 1.00 18.73 25 SER B O 1
ATOM 1500 N N . GLU B 1 27 ? 10.743 54.103 -31.545 1.00 15.76 26 GLU B N 1
ATOM 1501 C CA . GLU B 1 27 ? 10.263 55.477 -31.743 1.00 16.12 26 GLU B CA 1
ATOM 1502 C C . GLU B 1 27 ? 10.442 55.979 -33.151 1.00 15.72 26 GLU B C 1
ATOM 1503 O O . GLU B 1 27 ? 9.701 56.861 -33.572 1.00 18.27 26 GLU B O 1
ATOM 1509 N N . ILE B 1 28 ? 11.454 55.487 -33.859 1.00 15.71 27 ILE B N 1
ATOM 1510 C CA . ILE B 1 28 ? 11.796 56.014 -35.182 1.00 15.67 27 ILE B CA 1
ATOM 1511 C C . ILE B 1 28 ? 11.445 54.970 -36.219 1.00 16.83 27 ILE B C 1
ATOM 1512 O O . ILE B 1 28 ? 12.109 53.948 -36.364 1.00 16.56 27 ILE B O 1
ATOM 1517 N N . LYS B 1 29 ? 10.352 55.218 -36.942 1.00 19.39 28 LYS B N 1
ATOM 1518 C CA . LYS B 1 29 ? 9.879 54.280 -37.953 1.00 20.36 28 LYS B CA 1
ATOM 1519 C C . LYS B 1 29 ? 10.956 53.950 -38.972 1.00 19.89 28 LYS B C 1
ATOM 1520 O O . LYS B 1 29 ? 11.652 54.840 -39.447 1.00 21.12 28 LYS B O 1
ATOM 1522 N N . ASP B 1 30 ? 11.111 52.658 -39.248 1.00 20.31 29 ASP B N 1
ATOM 1523 C CA . ASP B 1 30 ? 12.030 52.138 -40.253 1.00 20.75 29 ASP B CA 1
ATOM 1524 C C . ASP B 1 30 ? 13.508 52.342 -39.905 1.00 18.73 29 ASP B C 1
ATOM 1525 O O . ASP B 1 30 ? 14.370 52.145 -40.742 1.00 18.46 29 ASP B O 1
ATOM 1530 N N . SER B 1 31 ? 13.794 52.686 -38.660 1.00 15.79 30 SER B N 1
ATOM 1531 C CA . SER B 1 31 ? 15.189 52.818 -38.225 1.00 13.85 30 SER B CA 1
ATOM 1532 C C . SER B 1 31 ? 15.841 51.441 -38.130 1.00 12.87 30 SER B C 1
ATOM 1533 O O . SER B 1 31 ? 15.169 50.438 -37.862 1.00 15.49 30 SER B O 1
ATOM 1536 N N . GLU B 1 32 ? 17.137 51.397 -38.386 1.00 12.16 31 GLU B N 1
ATOM 1537 C CA . GLU B 1 32 ? 17.937 50.190 -38.312 1.00 12.16 31 GLU B CA 1
ATOM 1538 C C . GLU B 1 32 ? 18.698 50.221 -36.995 1.00 11.19 31 GLU B C 1
ATOM 1539 O O . GLU B 1 32 ? 19.236 51.249 -36.611 1.00 13.10 31 GLU B O 1
ATOM 1545 N N . LEU B 1 33 ? 18.775 49.093 -36.325 1.00 10.99 32 LEU B N 1
ATOM 1546 C CA . LEU B 1 33 ? 19.452 48.964 -35.029 1.00 10.75 32 LEU B CA 1
ATOM 1547 C C . LEU B 1 33 ? 20.610 47.983 -35.130 1.00 10.38 32 LEU B C 1
ATOM 1548 O O . LEU B 1 33 ? 20.405 46.854 -35.558 1.00 11.57 32 LEU B O 1
ATOM 1553 N N . LYS B 1 34 ? 21.819 48.413 -34.776 1.00 9.75 33 LYS B N 1
ATOM 1554 C CA . LYS B 1 34 ? 23.011 47.581 -34.818 1.00 9.73 33 LYS B CA 1
ATOM 1555 C C . LYS B 1 34 ? 23.773 47.721 -33.518 1.00 9.77 33 LYS B C 1
ATOM 1556 O O . LYS B 1 34 ? 23.958 48.815 -33.012 1.00 10.59 33 LYS B O 1
ATOM 1562 N N . GLU B 1 35 ? 24.248 46.595 -32.983 1.00 9.69 34 GLU B N 1
ATOM 1563 C CA . GLU B 1 35 ? 25.028 46.566 -31.759 1.00 9.93 34 GLU B CA 1
ATOM 1564 C C . GLU B 1 35 ? 26.514 46.540 -32.073 1.00 10.03 34 GLU B C 1
ATOM 1565 O O . GLU B 1 35 ? 26.955 45.828 -32.962 1.00 10.95 34 GLU B O 1
ATOM 1571 N N . VAL B 1 36 ? 27.280 47.265 -31.279 1.00 9.37 35 VAL B N 1
ATOM 1572 C CA . VAL B 1 36 ? 28.738 47.196 -31.249 1.00 9.75 35 VAL B CA 1
ATOM 1573 C C . VAL B 1 36 ? 29.142 46.401 -30.014 1.00 10.37 35 VAL B C 1
ATOM 1574 O O . VAL B 1 36 ? 28.682 46.687 -28.914 1.00 10.56 35 VAL B O 1
ATOM 1578 N N . LYS B 1 37 ? 29.989 45.397 -30.206 1.00 11.11 36 LYS B N 1
ATOM 1579 C CA . LYS B 1 37 ? 30.497 44.562 -29.115 1.00 11.86 36 LYS B CA 1
ATOM 1580 C C . LYS B 1 37 ? 32.008 44.637 -29.082 1.00 12.27 36 LYS B C 1
ATOM 1581 O O . LYS B 1 37 ? 32.669 45.090 -30.027 1.00 11.75 36 LYS B O 1
ATOM 1587 N N . VAL B 1 38 ? 32.553 44.178 -27.965 1.00 12.29 37 VAL B N 1
ATOM 1588 C CA . VAL B 1 38 ? 33.976 43.861 -27.887 1.00 11.85 37 VAL B CA 1
ATOM 1589 C C . VAL B 1 38 ? 34.110 42.395 -27.502 1.00 13.14 37 VAL B C 1
ATOM 1590 O O . VAL B 1 38 ? 33.239 41.821 -26.866 1.00 13.87 37 VAL B O 1
ATOM 1594 N N . SER B 1 39 ? 35.237 41.790 -27.849 1.00 14.27 38 SER B N 1
ATOM 1595 C CA A SER B 1 39 ? 35.432 40.366 -27.563 0.50 15.33 38 SER B CA 1
ATOM 1596 C CA B SER B 1 39 ? 35.477 40.375 -27.562 0.50 15.05 38 SER B CA 1
ATOM 1597 C C . SER B 1 39 ? 35.580 40.127 -26.074 1.00 14.94 38 SER B C 1
ATOM 1598 O O . SER B 1 39 ? 36.002 41.000 -25.328 1.00 13.89 38 SER B O 1
ATOM 1603 N N . GLU B 1 40 ? 35.226 38.926 -25.645 1.00 16.72 39 GLU B N 1
ATOM 1604 C CA . GLU B 1 40 ? 35.467 38.508 -24.281 1.00 17.31 39 GLU B CA 1
ATOM 1605 C C . GLU B 1 40 ? 36.970 38.680 -24.055 1.00 17.31 39 GLU B C 1
ATOM 1606 O O . GLU B 1 40 ? 37.777 38.420 -24.927 1.00 18.53 39 GLU B O 1
ATOM 1609 N N . GLY B 1 41 ? 37.325 39.178 -22.891 1.00 16.10 40 GLY B N 1
ATOM 1610 C CA . GLY B 1 41 ? 38.732 39.487 -22.591 1.00 15.47 40 GLY B CA 1
ATOM 1611 C C . GLY B 1 41 ? 39.154 40.926 -22.839 1.00 14.03 40 GLY B C 1
ATOM 1612 O O . GLY B 1 41 ? 40.299 41.300 -22.594 1.00 16.58 40 GLY B O 1
ATOM 1613 N N . THR B 1 42 ? 38.242 41.763 -23.343 1.00 12.02 41 THR B N 1
ATOM 1614 C CA . THR B 1 42 ? 38.578 43.157 -23.564 1.00 11.30 41 THR B CA 1
ATOM 1615 C C . THR B 1 42 ? 38.528 43.948 -22.247 1.00 10.00 41 THR B C 1
ATOM 1616 O O . THR B 1 42 ? 39.475 44.678 -21.900 1.00 10.52 41 THR B O 1
ATOM 1620 N N . PHE B 1 43 ? 37.399 43.828 -21.543 1.00 10.30 42 PHE B N 1
ATOM 1621 C CA . PHE B 1 43 ? 37.216 44.472 -20.259 1.00 9.82 42 PHE B CA 1
ATOM 1622 C C . PHE B 1 43 ? 37.115 43.360 -19.200 1.00 9.86 42 PHE B C 1
ATOM 1623 O O . PHE B 1 43 ? 37.972 42.463 -19.176 1.00 11.17 42 PHE B O 1
ATOM 1631 N N . ASP B 1 44 ? 36.119 43.422 -18.324 1.00 9.08 43 ASP B N 1
ATOM 1632 C CA . ASP B 1 44 ? 35.960 42.450 -17.260 1.00 9.67 43 ASP B CA 1
ATOM 1633 C C . ASP B 1 44 ? 34.494 42.492 -16.851 1.00 9.26 43 ASP B C 1
ATOM 1634 O O . ASP B 1 44 ? 33.815 43.490 -17.036 1.00 9.94 43 ASP B O 1
ATOM 1639 N N . ALA B 1 45 ? 34.001 41.427 -16.231 1.00 10.74 44 ALA B N 1
ATOM 1640 C CA . ALA B 1 45 ? 32.689 41.460 -15.597 1.00 10.93 44 ALA B CA 1
ATOM 1641 C C . ALA B 1 45 ? 32.641 42.493 -14.469 1.00 10.13 44 ALA B C 1
ATOM 1642 O O . ALA B 1 45 ? 31.587 43.003 -14.140 1.00 11.18 44 ALA B O 1
ATOM 1644 N N . ASP B 1 46 ? 33.775 42.747 -13.824 1.00 9.56 45 ASP B N 1
ATOM 1645 C CA . ASP B 1 46 ? 33.860 43.662 -12.709 1.00 9.02 45 ASP B CA 1
ATOM 1646 C C . ASP B 1 46 ? 33.964 45.098 -13.221 1.00 8.82 45 ASP B C 1
ATOM 1647 O O . ASP B 1 46 ? 34.792 45.415 -14.088 1.00 9.17 45 ASP B O 1
ATOM 1661 N N . TYR B 1 48 ? 35.098 47.827 -11.705 1.00 8.40 47 TYR B N 1
ATOM 1662 C CA . TYR B 1 48 ? 36.277 48.592 -11.314 1.00 9.12 47 TYR B CA 1
ATOM 1663 C C . TYR B 1 48 ? 37.468 48.189 -12.163 1.00 9.38 47 TYR B C 1
ATOM 1664 O O . TYR B 1 48 ? 38.259 49.044 -12.593 1.00 10.03 47 TYR B O 1
ATOM 1673 N N . LYS B 1 49 ? 37.600 46.906 -12.478 1.00 9.64 48 LYS B N 1
ATOM 1674 C CA A LYS B 1 49 ? 38.624 46.473 -13.414 0.50 10.20 48 LYS B CA 1
ATOM 1675 C CA B LYS B 1 49 ? 38.621 46.484 -13.428 0.50 10.31 48 LYS B CA 1
ATOM 1676 C C . LYS B 1 49 ? 38.359 47.072 -14.804 1.00 9.91 48 LYS B C 1
ATOM 1677 O O . LYS B 1 49 ? 39.290 47.495 -15.471 1.00 11.11 48 LYS B O 1
ATOM 1688 N N . THR B 1 50 ? 37.099 47.112 -15.220 1.00 9.31 49 THR B N 1
ATOM 1689 C CA . THR B 1 50 ? 36.714 47.734 -16.491 1.00 8.93 49 THR B CA 1
ATOM 1690 C C . THR B 1 50 ? 37.106 49.205 -16.507 1.00 9.16 49 THR B C 1
ATOM 1691 O O . THR B 1 50 ? 37.733 49.695 -17.479 1.00 9.40 49 THR B O 1
ATOM 1695 N N . SER B 1 51 ? 36.783 49.935 -15.437 1.00 8.94 50 SER B N 1
ATOM 1696 C CA . SER B 1 51 ? 37.168 51.331 -15.345 1.00 9.65 50 SER B CA 1
ATOM 1697 C C . SER B 1 51 ? 38.673 51.508 -15.506 1.00 9.57 50 SER B C 1
ATOM 1698 O O . SER B 1 51 ? 39.121 52.381 -16.244 1.00 10.05 50 SER B O 1
ATOM 1701 N N . ASP B 1 52 ? 39.435 50.672 -14.822 1.00 9.48 51 ASP B N 1
ATOM 1702 C CA . ASP B 1 52 ? 40.892 50.766 -14.842 1.00 10.33 51 ASP B CA 1
ATOM 1703 C C . ASP B 1 52 ? 41.442 50.515 -16.245 1.00 10.34 51 ASP B C 1
ATOM 1704 O O . ASP B 1 52 ? 42.379 51.218 -16.683 1.00 10.68 51 ASP B O 1
ATOM 1709 N N . ILE B 1 53 ? 40.875 49.552 -16.949 1.00 9.77 52 ILE B N 1
ATOM 1710 C CA . ILE B 1 53 ? 41.299 49.264 -18.341 1.00 9.69 52 ILE B CA 1
ATOM 1711 C C . ILE B 1 53 ? 40.983 50.461 -19.250 1.00 9.66 52 ILE B C 1
ATOM 1712 O O . ILE B 1 53 ? 41.819 50.933 -20.026 1.00 9.35 52 ILE B O 1
ATOM 1717 N N . ALA B 1 54 ? 39.780 51.005 -19.109 1.00 9.17 53 ALA B N 1
ATOM 1718 C CA . ALA B 1 54 ? 39.376 52.173 -19.876 1.00 9.60 53 ALA B CA 1
ATOM 1719 C C . ALA B 1 54 ? 40.269 53.382 -19.581 1.00 9.67 53 ALA B C 1
ATOM 1720 O O . ALA B 1 54 ? 40.621 54.139 -20.489 1.00 10.69 53 ALA B O 1
ATOM 1722 N N . LEU B 1 55 ? 40.620 53.590 -18.306 1.00 10.59 54 LEU B N 1
ATOM 1723 C CA . LEU B 1 55 ? 41.445 54.720 -17.929 1.00 11.57 54 LEU B CA 1
ATOM 1724 C C . LEU B 1 55 ? 42.784 54.692 -18.663 1.00 10.85 54 LEU B C 1
ATOM 1725 O O . LEU B 1 55 ? 43.259 55.703 -19.151 1.00 11.11 54 LEU B O 1
ATOM 1730 N N . ASP B 1 56 ? 43.402 53.527 -18.738 1.00 11.41 55 ASP B N 1
ATOM 1731 C CA . ASP B 1 56 ? 44.675 53.407 -19.422 1.00 11.76 55 ASP B CA 1
ATOM 1732 C C . ASP B 1 56 ? 44.559 53.715 -20.910 1.00 11.72 55 ASP B C 1
ATOM 1733 O O . ASP B 1 56 ? 45.527 54.207 -21.491 1.00 13.19 55 ASP B O 1
ATOM 1738 N N . GLN B 1 57 ? 43.396 53.438 -21.505 1.00 10.70 56 GLN B N 1
ATOM 1739 C CA . GLN B 1 57 ? 43.141 53.798 -22.897 1.00 10.83 56 GLN B CA 1
ATOM 1740 C C . GLN B 1 57 ? 42.985 55.304 -23.039 1.00 11.74 56 GLN B C 1
ATOM 1741 O O . GLN B 1 57 ? 43.618 55.953 -23.891 1.00 12.30 56 GLN B O 1
ATOM 1747 N N . ILE B 1 58 ? 42.163 55.898 -22.189 1.00 11.78 57 ILE B N 1
ATOM 1748 C CA A ILE B 1 58 ? 41.933 57.327 -22.271 0.50 12.49 57 ILE B CA 1
ATOM 1749 C CA B ILE B 1 58 ? 41.940 57.351 -22.183 0.50 12.57 57 ILE B CA 1
ATOM 1750 C C . ILE B 1 58 ? 43.250 58.112 -22.024 1.00 13.01 57 ILE B C 1
ATOM 1751 O O . ILE B 1 58 ? 43.485 59.152 -22.669 1.00 14.82 57 ILE B O 1
ATOM 1760 N N . GLN B 1 59 ? 44.109 57.609 -21.141 1.00 13.40 58 GLN B N 1
ATOM 1761 C CA A GLN B 1 59 ? 45.365 58.293 -20.837 0.50 14.40 58 GLN B CA 1
ATOM 1762 C CA B GLN B 1 59 ? 45.392 58.245 -20.810 0.50 14.68 58 GLN B CA 1
ATOM 1763 C C . GLN B 1 59 ? 46.460 58.024 -21.870 1.00 14.61 58 GLN B C 1
ATOM 1764 O O . GLN B 1 59 ? 47.548 58.592 -21.767 1.00 16.72 58 GLN B O 1
ATOM 1775 N N . GLY B 1 60 ? 46.197 57.186 -22.860 1.00 14.00 59 GLY B N 1
ATOM 1776 C CA . GLY B 1 60 ? 47.131 56.948 -23.953 1.00 14.82 59 GLY B CA 1
ATOM 1777 C C . GLY B 1 60 ? 48.184 55.912 -23.633 1.00 14.27 59 GLY B C 1
ATOM 1778 O O . GLY B 1 60 ? 49.175 55.808 -24.352 1.00 16.66 59 GLY B O 1
ATOM 1779 N N . ASN B 1 61 ? 47.996 55.147 -22.558 1.00 14.46 60 ASN B N 1
ATOM 1780 C CA . ASN B 1 61 ? 48.957 54.093 -22.160 1.00 14.78 60 ASN B CA 1
ATOM 1781 C C . ASN B 1 61 ? 48.760 52.760 -22.886 1.00 13.59 60 ASN B C 1
ATOM 1782 O O . ASN B 1 61 ? 49.718 51.979 -23.024 1.00 14.83 60 ASN B O 1
ATOM 1787 N N . LYS B 1 62 ? 47.527 52.469 -23.311 1.00 12.67 61 LYS B N 1
ATOM 1788 C CA . LYS B 1 62 ? 47.190 51.263 -24.034 1.00 12.11 61 LYS B CA 1
ATOM 1789 C C . LYS B 1 62 ? 46.242 51.628 -25.158 1.00 12.60 61 LYS B C 1
ATOM 1790 O O . LYS B 1 62 ? 45.509 52.605 -25.063 1.00 12.58 61 LYS B O 1
ATOM 1796 N N . ASP B 1 63 ? 46.235 50.817 -26.211 1.00 12.73 62 ASP B N 1
ATOM 1797 C CA . ASP B 1 63 ? 45.396 51.106 -27.364 1.00 13.24 62 ASP B CA 1
ATOM 1798 C C . ASP B 1 63 ? 43.914 51.005 -27.042 1.00 12.59 62 ASP B C 1
ATOM 1799 O O . ASP B 1 63 ? 43.470 50.165 -26.253 1.00 12.11 62 ASP B O 1
ATOM 1804 N N . PHE B 1 64 ? 43.132 51.842 -27.710 1.00 11.70 63 PHE B N 1
ATOM 1805 C CA . PHE B 1 64 ? 41.689 51.694 -27.702 1.00 11.55 63 PHE B CA 1
ATOM 1806 C C . PHE B 1 64 ? 41.298 50.332 -28.280 1.00 11.70 63 PHE B C 1
ATOM 1807 O O . PHE B 1 64 ? 42.062 49.734 -29.058 1.00 13.07 63 PHE B O 1
ATOM 1815 N N . PRO B 1 65 ? 40.139 49.796 -27.850 1.00 11.17 64 PRO B N 1
ATOM 1816 C CA . PRO B 1 65 ? 39.821 48.425 -28.200 1.00 11.25 64 PRO B CA 1
ATOM 1817 C C . PRO B 1 65 ? 39.378 48.211 -29.641 1.00 11.60 64 PRO B C 1
ATOM 1818 O O . PRO B 1 65 ? 38.736 49.065 -30.241 1.00 12.00 64 PRO B O 1
ATOM 1822 N N . GLU B 1 66 ? 39.629 47.012 -30.145 1.00 11.81 65 GLU B N 1
ATOM 1823 C CA . GLU B 1 66 ? 38.975 46.557 -31.359 1.00 13.62 65 GLU B CA 1
ATOM 1824 C C . GLU B 1 66 ? 37.494 46.320 -31.080 1.00 12.03 65 GLU B C 1
ATOM 1825 O O . GLU B 1 66 ? 37.113 46.001 -29.959 1.00 12.10 65 GLU B O 1
ATOM 1831 N N . ILE B 1 67 ? 36.679 46.478 -32.109 1.00 11.17 66 ILE B N 1
ATOM 1832 C CA . ILE B 1 67 ? 35.228 46.313 -31.980 1.00 10.97 66 ILE B CA 1
ATOM 1833 C C . ILE B 1 67 ? 34.695 45.316 -33.002 1.00 11.68 66 ILE B C 1
ATOM 1834 O O . ILE B 1 67 ? 35.317 45.085 -34.042 1.00 13.44 66 ILE B O 1
ATOM 1839 N N . GLN B 1 68 ? 33.531 44.742 -32.689 1.00 11.25 67 GLN B N 1
ATOM 1840 C CA . GLN B 1 68 ? 32.824 43.817 -33.561 1.00 12.86 67 GLN B CA 1
ATOM 1841 C C . GLN B 1 68 ? 31.460 44.395 -33.861 1.00 11.25 67 GLN B C 1
ATOM 1842 O O . GLN B 1 68 ? 30.721 44.773 -32.961 1.00 11.95 67 GLN B O 1
ATOM 1848 N N . LEU B 1 69 ? 31.147 44.463 -35.146 1.00 11.23 68 LEU B N 1
ATOM 1849 C CA . LEU B 1 69 ? 29.871 44.962 -35.604 1.00 11.68 68 LEU B CA 1
ATOM 1850 C C . LEU B 1 69 ? 29.689 44.507 -37.050 1.00 12.03 68 LEU B C 1
ATOM 1851 O O . LEU B 1 69 ? 30.639 44.157 -37.748 1.00 12.39 68 LEU B O 1
ATOM 1856 N N . ASP B 1 70 ? 28.443 44.522 -37.460 1.00 10.97 69 ASP B N 1
ATOM 1857 C CA . ASP B 1 70 ? 28.105 44.152 -38.835 1.00 11.17 69 ASP B CA 1
ATOM 1858 C C . ASP B 1 70 ? 28.757 45.087 -39.844 1.00 10.91 69 ASP B C 1
ATOM 1859 O O . ASP B 1 70 ? 29.163 46.217 -39.548 1.00 11.78 69 ASP B O 1
ATOM 1864 N N . ASN B 1 71 ? 28.838 44.592 -41.079 1.00 10.82 70 ASN B N 1
ATOM 1865 C CA . ASN B 1 71 ? 29.144 45.456 -42.206 1.00 11.70 70 ASN B CA 1
ATOM 1866 C C . ASN B 1 71 ? 28.020 46.478 -42.344 1.00 11.52 70 ASN B C 1
ATOM 1867 O O . ASN B 1 71 ? 26.817 46.137 -42.366 1.00 13.56 70 ASN B O 1
ATOM 1872 N N . ILE B 1 72 ? 28.386 47.755 -42.404 1.00 11.23 71 ILE B N 1
ATOM 1873 C CA . ILE B 1 72 ? 27.410 48.834 -42.477 1.00 11.58 71 ILE B CA 1
ATOM 1874 C C . ILE B 1 72 ? 27.840 49.826 -43.550 1.00 11.12 71 ILE B C 1
ATOM 1875 O O . ILE B 1 72 ? 28.989 50.294 -43.548 1.00 12.78 71 ILE B O 1
ATOM 1880 N N . ASP B 1 73 ? 26.899 50.158 -44.418 1.00 10.62 72 ASP B N 1
ATOM 1881 C CA . ASP B 1 73 ? 27.098 51.175 -45.447 1.00 10.64 72 ASP B CA 1
ATOM 1882 C C . ASP B 1 73 ? 26.713 52.519 -44.836 1.00 9.84 72 ASP B C 1
ATOM 1883 O O . ASP B 1 73 ? 25.590 52.996 -45.010 1.00 10.53 72 ASP B O 1
ATOM 1888 N N . TYR B 1 74 ? 27.636 53.126 -44.097 1.00 9.42 73 TYR B N 1
ATOM 1889 C CA . TYR B 1 74 ? 27.324 54.320 -43.324 1.00 9.36 73 TYR B CA 1
ATOM 1890 C C . TYR B 1 74 ? 26.680 55.420 -44.158 1.00 9.00 73 TYR B C 1
ATOM 1891 O O . TYR B 1 74 ? 25.745 56.072 -43.723 1.00 9.48 73 TYR B O 1
ATOM 1900 N N . ASN B 1 75 ? 27.208 55.673 -45.352 1.00 9.91 74 ASN B N 1
ATOM 1901 C CA . ASN B 1 75 ? 26.729 56.775 -46.194 1.00 9.91 74 ASN B CA 1
ATOM 1902 C C . ASN B 1 75 ? 25.418 56.502 -46.889 1.00 10.85 74 ASN B C 1
ATOM 1903 O O . ASN B 1 75 ? 24.935 57.371 -47.589 1.00 11.60 74 ASN B O 1
ATOM 1908 N N . ASN B 1 76 ? 24.791 55.363 -46.589 1.00 10.90 75 ASN B N 1
ATOM 1909 C CA . ASN B 1 76 ? 23.398 55.141 -46.979 1.00 12.31 75 ASN B CA 1
ATOM 1910 C C . ASN B 1 76 ? 22.441 55.803 -46.001 1.00 12.77 75 ASN B C 1
ATOM 1911 O O . ASN B 1 76 ? 21.249 55.912 -46.282 1.00 16.24 75 ASN B O 1
ATOM 1916 N N . TYR B 1 77 ? 22.915 56.234 -44.834 1.00 11.08 76 TYR B N 1
ATOM 1917 C CA . TYR B 1 77 ? 22.055 56.821 -43.822 1.00 10.85 76 TYR B CA 1
ATOM 1918 C C . TYR B 1 77 ? 22.196 58.333 -43.789 1.00 10.81 76 TYR B C 1
ATOM 1919 O O . TYR B 1 77 ? 23.265 58.877 -44.045 1.00 12.48 76 TYR B O 1
ATOM 1928 N N . ASP B 1 78 ? 21.104 59.013 -43.450 1.00 11.18 77 ASP B N 1
ATOM 1929 C CA . ASP B 1 78 ? 21.085 60.447 -43.251 1.00 11.80 77 ASP B CA 1
ATOM 1930 C C . ASP B 1 78 ? 21.428 60.864 -41.818 1.00 10.39 77 ASP B C 1
ATOM 1931 O O . ASP B 1 78 ? 21.937 61.966 -41.588 1.00 10.48 77 ASP B O 1
ATOM 1936 N N . LEU B 1 79 ? 21.101 59.990 -40.864 1.00 9.49 78 LEU B N 1
ATOM 1937 C CA . LEU B 1 79 ? 21.283 60.245 -39.442 1.00 8.95 78 LEU B CA 1
ATOM 1938 C C . LEU B 1 79 ? 21.781 58.963 -38.807 1.00 8.79 78 LEU B C 1
ATOM 1939 O O . LEU B 1 79 ? 21.179 57.904 -39.025 1.00 9.10 78 LEU B O 1
ATOM 1944 N N . ILE B 1 80 ? 22.848 59.075 -38.020 1.00 8.00 79 IL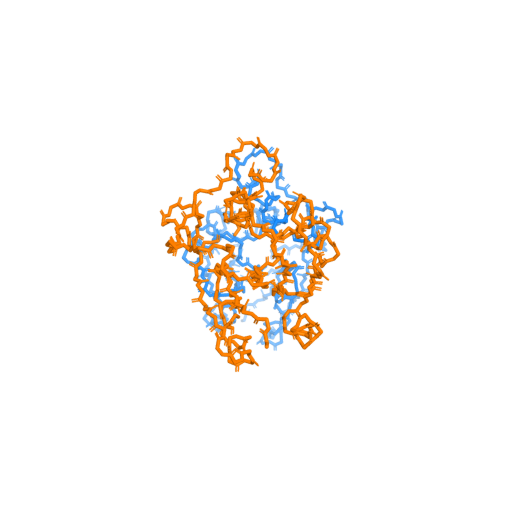E B N 1
ATOM 1945 C CA . ILE B 1 80 ? 23.356 57.974 -37.226 1.00 8.27 79 ILE B CA 1
ATOM 1946 C C . ILE B 1 80 ? 23.390 58.395 -35.749 1.00 7.97 79 ILE B C 1
ATOM 1947 O O . ILE B 1 80 ? 24.000 59.398 -35.391 1.00 8.71 79 ILE B O 1
ATOM 1952 N N . LEU B 1 81 ? 22.669 57.627 -34.936 1.00 7.73 80 LEU B N 1
ATOM 1953 C CA . LEU B 1 81 ? 22.574 57.857 -33.497 1.00 7.54 80 LEU B CA 1
ATOM 1954 C C . LEU B 1 81 ? 23.475 56.854 -32.831 1.00 8.17 80 LEU B C 1
ATOM 1955 O O . LEU B 1 81 ? 23.382 55.658 -33.093 1.00 10.20 80 LEU B O 1
ATOM 1960 N N . ILE B 1 82 ? 24.359 57.333 -31.969 1.00 7.76 81 ILE B N 1
ATOM 1961 C CA . ILE B 1 82 ? 25.332 56.488 -31.282 1.00 8.23 81 ILE B CA 1
ATOM 1962 C C . ILE B 1 82 ? 25.040 56.484 -29.798 1.00 7.64 81 ILE B C 1
ATOM 1963 O O . ILE B 1 82 ? 25.070 57.543 -29.154 1.00 7.71 81 ILE B O 1
ATOM 1968 N N . GLY B 1 83 ? 24.765 55.311 -29.230 1.00 7.49 82 GLY B N 1
ATOM 1969 C CA . GLY B 1 83 ? 24.493 55.163 -27.816 1.00 7.77 82 GLY B CA 1
ATOM 1970 C C . GLY B 1 83 ? 25.664 54.628 -27.038 1.00 7.38 82 GLY B C 1
ATOM 1971 O O . GLY B 1 83 ? 26.354 53.701 -27.469 1.00 7.93 82 GLY B O 1
ATOM 1972 N N . SER B 1 84 ? 25.853 55.171 -25.842 1.00 7.60 83 SER B N 1
ATOM 1973 C CA . SER B 1 84 ? 26.875 54.720 -24.915 1.00 7.68 83 SER B CA 1
ATOM 1974 C C . SER B 1 84 ? 26.479 54.999 -23.479 1.00 8.01 83 SER B C 1
ATOM 1975 O O . SER B 1 84 ? 25.778 55.973 -23.204 1.00 8.43 83 SER B O 1
ATOM 1978 N N . PRO B 1 85 ? 27.043 54.220 -22.540 1.00 8.23 84 PRO B N 1
ATOM 1979 C CA . PRO B 1 85 ? 27.070 54.684 -21.151 1.00 8.23 84 PRO B CA 1
ATOM 1980 C C . PRO B 1 85 ? 28.030 55.854 -20.985 1.00 8.27 84 PRO B C 1
ATOM 1981 O O . PRO B 1 85 ? 28.915 56.094 -21.810 1.00 8.58 84 PRO B O 1
ATOM 1985 N N . VAL B 1 86 ? 27.865 56.576 -19.871 1.00 8.33 85 VAL B N 1
ATOM 1986 C CA . VAL B 1 86 ? 28.871 57.508 -19.392 1.00 8.55 85 VAL B CA 1
ATOM 1987 C C . VAL B 1 86 ? 29.889 56.733 -18.536 1.00 8.48 85 VAL B C 1
ATOM 1988 O O . VAL B 1 86 ? 29.499 56.068 -17.564 1.00 9.08 85 VAL B O 1
ATOM 1992 N N . TRP B 1 87 ? 31.162 56.794 -18.928 1.00 8.80 86 TRP B N 1
ATOM 1993 C CA . TRP B 1 87 ? 32.285 56.198 -18.195 1.00 9.31 86 TRP B CA 1
ATOM 1994 C C . TRP B 1 87 ? 33.152 57.346 -17.727 1.00 9.61 86 TRP B C 1
ATOM 1995 O O . TRP B 1 87 ? 34.005 57.850 -18.459 1.00 9.96 86 TRP B O 1
ATOM 2006 N N . SER B 1 88 ? 32.925 57.786 -16.493 1.00 10.04 87 SER B N 1
ATOM 2007 C CA . SER B 1 88 ? 33.710 58.849 -15.870 1.00 10.54 87 SER B CA 1
ATOM 2008 C C . SER B 1 88 ? 33.860 60.079 -16.753 1.00 10.87 87 SER B C 1
ATOM 2009 O O . SER B 1 88 ? 34.950 60.625 -16.898 1.00 11.92 87 SER B O 1
ATOM 2012 N N . GLY B 1 89 ? 32.755 60.508 -17.354 1.00 10.26 88 GLY B N 1
ATOM 2013 C CA . GLY B 1 89 ? 32.784 61.700 -18.173 1.00 10.18 88 GLY B CA 1
ATOM 2014 C C . GLY B 1 89 ? 33.214 61.500 -19.611 1.00 9.96 88 GLY B C 1
ATOM 2015 O O . GLY B 1 89 ? 33.355 62.479 -20.332 1.00 10.98 88 GLY B O 1
ATOM 2016 N N . TYR B 1 90 ? 33.415 60.254 -20.039 1.00 10.39 89 TYR B N 1
ATOM 2017 C CA . TYR B 1 90 ? 33.692 59.921 -21.435 1.00 9.64 89 TYR B CA 1
ATOM 2018 C C . TYR B 1 90 ? 32.630 58.961 -21.942 1.00 9.40 89 TYR B C 1
ATOM 2019 O O . TYR B 1 90 ? 32.040 58.208 -21.170 1.00 9.62 89 TYR B O 1
ATOM 2028 N N . PRO B 1 91 ? 32.478 58.886 -23.282 1.00 8.60 90 PRO B N 1
ATOM 2029 C CA . PRO B 1 91 ? 31.799 57.701 -23.808 1.00 8.69 90 PRO B CA 1
ATOM 2030 C C . PRO B 1 91 ? 32.653 56.474 -23.527 1.00 8.38 90 PRO B C 1
ATOM 2031 O O . PRO B 1 91 ? 33.849 56.583 -23.260 1.00 9.07 90 PRO B O 1
ATOM 2035 N N . ALA B 1 92 ? 32.052 55.298 -23.588 1.00 8.10 91 ALA B N 1
ATOM 2036 C CA . ALA B 1 92 ? 32.833 54.077 -23.433 1.00 8.32 91 ALA B CA 1
ATOM 2037 C C . ALA B 1 92 ? 33.881 53.992 -24.541 1.00 8.46 91 ALA B C 1
ATOM 2038 O O . ALA B 1 92 ? 33.657 54.411 -25.668 1.00 8.44 91 ALA B O 1
ATOM 2040 N N . THR B 1 93 ? 35.034 53.420 -24.238 1.00 9.22 92 THR B N 1
ATOM 2041 C CA . THR B 1 93 ? 36.137 53.432 -25.168 1.00 9.14 92 THR B CA 1
ATOM 2042 C C . THR B 1 93 ? 35.883 52.750 -26.515 1.00 8.99 92 THR B C 1
ATOM 2043 O O . THR B 1 93 ? 36.486 53.191 -27.503 1.00 9.82 92 THR B O 1
ATOM 2047 N N . PRO B 1 94 ? 34.959 51.757 -26.631 1.00 8.61 93 PRO B N 1
ATOM 2048 C CA . PRO B 1 94 ? 34.643 51.263 -27.971 1.00 8.84 93 PRO B CA 1
ATOM 2049 C C . PRO B 1 94 ? 34.108 52.331 -28.918 1.00 8.34 93 PRO B C 1
ATOM 2050 O O . PRO B 1 94 ? 34.224 52.190 -30.138 1.00 8.83 93 PRO B O 1
ATOM 2054 N N . ILE B 1 95 ? 33.511 53.384 -28.354 1.00 8.05 94 ILE B N 1
ATOM 2055 C CA . ILE B 1 95 ? 32.953 54.465 -29.166 1.00 8.32 94 ILE B CA 1
ATOM 2056 C C . ILE B 1 95 ? 34.044 55.211 -29.917 1.00 8.34 94 ILE B C 1
ATOM 2057 O O . ILE B 1 95 ? 33.823 55.686 -31.020 1.00 8.73 94 ILE B O 1
ATOM 2062 N N . LYS B 1 96 ? 35.229 55.368 -29.344 1.00 8.64 95 LYS B N 1
ATOM 2063 C CA A LYS B 1 96 ? 36.279 56.057 -30.067 0.50 9.50 95 LYS B CA 1
ATOM 2064 C CA B LYS B 1 96 ? 36.359 55.997 -30.015 0.50 8.95 95 LYS B CA 1
ATOM 2065 C C . LYS B 1 96 ? 36.672 55.253 -31.306 1.00 9.30 95 LYS B C 1
ATOM 2066 O O . LYS B 1 96 ? 36.821 55.837 -32.378 1.00 9.74 95 LYS B O 1
ATOM 2077 N N . THR B 1 97 ? 36.820 53.941 -31.177 1.00 9.42 96 THR B N 1
ATOM 2078 C CA . THR B 1 97 ? 37.125 53.081 -32.319 1.00 9.53 96 THR B CA 1
ATOM 2079 C C . THR B 1 97 ? 36.027 53.169 -33.372 1.00 9.70 96 THR B C 1
ATOM 2080 O O . THR B 1 97 ? 36.308 53.286 -34.563 1.00 10.31 96 THR B O 1
ATOM 2084 N N . LEU B 1 98 ? 34.781 53.144 -32.927 1.00 9.08 97 LEU B N 1
ATOM 2085 C CA . LEU B 1 98 ? 33.643 53.262 -33.832 1.00 8.88 97 LEU B CA 1
ATOM 2086 C C . LEU B 1 98 ? 33.718 54.566 -34.635 1.00 8.62 97 LEU B C 1
ATOM 2087 O O . LEU B 1 98 ? 33.531 54.587 -35.851 1.00 9.04 97 LEU B O 1
ATOM 2092 N N . LEU B 1 99 ? 33.906 55.680 -33.932 1.00 8.39 98 LEU B N 1
ATOM 2093 C CA . LEU B 1 99 ? 33.947 56.969 -34.590 1.00 8.84 98 LEU B CA 1
ATOM 2094 C C . LEU B 1 99 ? 35.078 57.022 -35.607 1.00 9.62 98 LEU B C 1
ATOM 2095 O O . LEU B 1 99 ? 34.931 57.594 -36.685 1.00 10.20 98 LEU B O 1
ATOM 2100 N N . ASP B 1 100 ? 36.212 56.421 -35.282 1.00 10.45 99 ASP B N 1
ATOM 2101 C CA . ASP B 1 100 ? 37.303 56.350 -36.249 1.00 11.46 99 ASP B CA 1
ATOM 2102 C C . ASP B 1 100 ? 36.891 55.569 -37.500 1.00 11.16 99 ASP B C 1
ATOM 2103 O O . ASP B 1 100 ? 37.213 55.969 -38.625 1.00 12.27 99 ASP B O 1
ATOM 2108 N N . GLN B 1 101 ? 36.161 54.475 -37.339 1.00 10.74 100 GLN B N 1
ATOM 2109 C CA . GLN B 1 101 ? 35.706 53.670 -38.467 1.00 11.36 100 GLN B CA 1
ATOM 2110 C C . GLN B 1 101 ? 34.649 54.399 -39.288 1.00 10.58 100 GLN B C 1
ATOM 2111 O O . GLN B 1 101 ? 34.464 54.075 -40.451 1.00 11.96 100 GLN B O 1
ATOM 2125 N N . LYS B 1 103 ? 34.966 57.603 -40.098 1.00 10.38 102 LYS B N 1
ATOM 2126 C CA . LYS B 1 103 ? 35.582 58.850 -40.536 1.00 12.09 102 LYS B CA 1
ATOM 2127 C C . LYS B 1 103 ? 35.108 59.372 -41.881 1.00 11.33 102 LYS B C 1
ATOM 2128 O O . LYS B 1 103 ? 35.165 60.574 -42.106 1.00 13.14 102 LYS B O 1
ATOM 2131 N N . ASN B 1 104 ? 34.649 58.495 -42.767 1.00 10.56 103 ASN B N 1
ATOM 2132 C CA . ASN B 1 104 ? 34.182 58.926 -44.085 1.00 10.22 103 ASN B CA 1
ATOM 2133 C C . ASN B 1 104 ? 32.673 59.161 -44.167 1.00 9.43 103 ASN B C 1
ATOM 2134 O O . ASN B 1 104 ? 32.147 59.442 -45.223 1.00 9.87 103 ASN B O 1
ATOM 2139 N N . TYR B 1 105 ? 31.979 59.090 -43.034 1.00 9.43 104 TYR B N 1
ATOM 2140 C CA . TYR B 1 105 ? 30.533 59.323 -43.007 1.00 9.39 104 TYR B CA 1
ATOM 2141 C C . TYR B 1 105 ? 30.220 60.813 -43.107 1.00 9.11 104 TYR B C 1
ATOM 2142 O O . TYR B 1 105 ? 30.734 61.615 -42.315 1.00 9.30 104 TYR B O 1
ATOM 2151 N N . ARG B 1 106 ? 29.376 61.173 -44.082 1.00 9.10 105 ARG B N 1
ATOM 2152 C CA A ARG B 1 106 ? 29.126 62.570 -44.386 0.50 9.44 105 ARG B CA 1
ATOM 2153 C CA B ARG B 1 106 ? 29.114 62.557 -44.421 0.50 9.87 105 ARG B CA 1
ATOM 2154 C C . ARG B 1 106 ? 27.777 63.084 -43.894 1.00 10.21 105 ARG B C 1
ATOM 2155 O O . ARG B 1 106 ? 27.455 64.259 -44.089 1.00 11.18 105 ARG B O 1
ATOM 2170 N N . GLY B 1 107 ? 26.995 62.224 -43.242 1.00 8.97 106 GLY B N 1
ATOM 2171 C CA . GLY B 1 107 ? 25.693 62.628 -42.757 1.00 9.42 106 GLY B CA 1
ATOM 2172 C C . GLY B 1 107 ? 25.721 63.176 -41.337 1.00 9.16 106 GLY B C 1
ATOM 2173 O O . GLY B 1 107 ? 26.742 63.599 -40.823 1.00 9.88 106 GLY B O 1
ATOM 2174 N N . GLU B 1 108 ? 24.560 63.241 -40.714 1.00 9.06 107 GLU B N 1
ATOM 2175 C CA . GLU B 1 108 ? 24.429 63.777 -39.363 1.00 8.60 107 GLU B CA 1
ATOM 2176 C C . GLU B 1 108 ? 24.664 62.676 -38.321 1.00 8.40 107 GLU B C 1
ATOM 2177 O O . GLU B 1 108 ? 24.249 61.532 -38.512 1.00 9.02 107 GLU B O 1
ATOM 2183 N N . VAL B 1 109 ? 25.306 63.056 -37.239 1.00 8.42 108 VAL B N 1
ATOM 2184 C CA . VAL B 1 109 ? 25.582 62.185 -36.102 1.00 8.62 108 VAL B CA 1
ATOM 2185 C C . VAL B 1 109 ? 25.011 62.812 -34.842 1.00 8.86 108 VAL B C 1
ATOM 2186 O O . VAL B 1 109 ? 25.119 64.016 -34.626 1.00 9.49 108 VAL B O 1
ATOM 2190 N N . ALA B 1 110 ? 24.394 61.993 -33.990 1.00 8.19 109 ALA B N 1
ATOM 2191 C CA . ALA B 1 110 ? 24.031 62.447 -32.642 1.00 8.45 109 ALA B CA 1
ATOM 2192 C C . ALA B 1 110 ? 24.343 61.329 -31.680 1.00 8.09 109 ALA B C 1
ATOM 2193 O O . ALA B 1 110 ? 24.385 60.161 -32.090 1.00 9.22 109 ALA B O 1
ATOM 2195 N N . SER B 1 111 ? 24.582 61.658 -30.420 1.00 8.17 110 SER B N 1
ATOM 2196 C CA . SER B 1 111 ? 24.794 60.621 -29.405 1.00 8.21 110 SER B CA 1
ATOM 2197 C C . SER B 1 111 ? 23.776 60.731 -28.295 1.00 8.28 110 SER B C 1
ATOM 2198 O O . SER B 1 111 ? 23.522 61.807 -27.762 1.00 8.98 110 SER B O 1
ATOM 2201 N N . PHE B 1 112 ? 23.212 59.568 -27.951 1.00 8.10 111 PHE B N 1
ATOM 2202 C CA . PHE B 1 112 ? 22.419 59.417 -26.732 1.00 8.41 111 PHE B CA 1
ATOM 2203 C C . PHE B 1 112 ? 23.242 58.668 -25.710 1.00 8.35 111 PHE B C 1
ATOM 2204 O O . PHE B 1 112 ? 23.909 57.670 -26.034 1.00 8.97 111 PHE B O 1
ATOM 2212 N N . PHE B 1 113 ? 23.207 59.141 -24.473 1.00 9.17 112 PHE B N 1
ATOM 2213 C CA . PHE B 1 113 ? 23.908 58.453 -23.408 1.00 9.12 112 PHE B CA 1
ATOM 2214 C C . PHE B 1 113 ? 22.958 58.014 -22.317 1.00 8.94 112 PHE B C 1
ATOM 2215 O O . PHE B 1 113 ? 21.902 58.621 -22.098 1.00 10.31 112 PHE B O 1
ATOM 2223 N N . THR B 1 114 ? 23.340 56.952 -21.621 1.00 8.94 113 THR B N 1
ATOM 2224 C CA . THR B 1 114 ? 22.696 56.593 -20.360 1.00 9.95 113 THR B CA 1
ATOM 2225 C C . THR B 1 114 ? 23.716 56.733 -19.247 1.00 10.02 113 THR B C 1
ATOM 2226 O O . THR B 1 114 ? 24.909 56.602 -19.469 1.00 9.46 113 THR B O 1
ATOM 2230 N N . SER B 1 115 ? 23.244 57.019 -18.039 1.00 10.70 114 SER B N 1
ATOM 2231 C CA . SER B 1 115 ? 24.139 57.311 -16.926 1.00 11.14 114 SER B CA 1
ATOM 2232 C C . SER B 1 115 ? 23.408 57.115 -15.603 1.00 11.58 114 SER B C 1
ATOM 2233 O O . SER B 1 115 ? 22.192 56.956 -15.564 1.00 12.56 114 SER B O 1
ATOM 2236 N N . ALA B 1 116 ? 24.190 57.225 -14.539 1.00 12.47 115 ALA B N 1
ATOM 2237 C CA . ALA B 1 116 ? 23.662 57.355 -13.176 1.00 13.99 115 ALA B CA 1
ATOM 2238 C C . ALA B 1 116 ? 23.622 58.832 -12.755 1.00 14.34 115 ALA B C 1
ATOM 2239 O O . ALA B 1 116 ? 23.655 59.158 -11.563 1.00 16.82 115 ALA B O 1
ATOM 2241 N N . GLY B 1 117 ? 23.580 59.755 -13.709 1.00 14.32 116 GLY B N 1
ATOM 2242 C CA . GLY B 1 117 ? 23.265 61.146 -13.429 1.00 14.44 116 GLY B CA 1
ATOM 2243 C C . GLY B 1 117 ? 24.381 62.139 -13.313 1.00 15.07 116 GLY B C 1
ATOM 2244 O O . GLY B 1 117 ? 24.099 63.312 -13.040 1.00 16.95 116 GLY B O 1
ATOM 2245 N N . THR B 1 118 ? 25.636 61.721 -13.477 1.00 14.05 117 THR B N 1
ATOM 2246 C CA . THR B 1 118 ? 26.762 62.628 -13.282 1.00 14.52 117 THR B CA 1
ATOM 2247 C C . THR B 1 118 ? 27.717 62.652 -14.476 1.00 13.15 117 THR B C 1
ATOM 2248 O O . THR B 1 118 ? 27.780 61.716 -15.287 1.00 12.53 117 THR B O 1
ATOM 2252 N N . ASN B 1 119 ? 28.486 63.727 -14.545 1.00 12.88 118 ASN B N 1
ATOM 2253 C CA . ASN B 1 119 ? 29.534 63.931 -15.525 1.00 12.57 118 ASN B CA 1
ATOM 2254 C C . ASN B 1 119 ? 29.047 64.074 -16.965 1.00 11.91 118 ASN B C 1
ATOM 2255 O O . ASN B 1 119 ? 29.756 63.728 -17.914 1.00 12.30 118 ASN B O 1
ATOM 2260 N N . HIS B 1 120 ? 27.846 64.616 -17.123 1.00 12.37 119 HIS B N 1
ATOM 2261 C CA . HIS B 1 120 ? 27.220 64.752 -18.456 1.00 12.12 119 HIS B CA 1
ATOM 2262 C C . HIS B 1 120 ? 27.898 65.777 -19.341 1.00 12.27 119 HIS B C 1
ATOM 2263 O O . HIS B 1 120 ? 28.094 65.518 -20.537 1.00 12.27 119 HIS B O 1
ATOM 2270 N N . LYS B 1 121 ? 28.285 66.923 -18.783 1.00 12.59 120 LYS B N 1
ATOM 2271 C CA . LYS B 1 121 ? 28.936 67.936 -19.595 1.00 14.44 120 LYS B CA 1
ATOM 2272 C C . LYS B 1 121 ? 30.254 67.423 -20.186 1.00 13.01 120 LYS B C 1
ATOM 2273 O O . LYS B 1 121 ? 30.574 67.687 -21.350 1.00 13.32 120 LYS B O 1
ATOM 2278 N N . ALA B 1 122 ? 31.001 66.674 -19.391 1.00 12.91 121 ALA B N 1
ATOM 2279 C CA . ALA B 1 122 ? 32.229 66.045 -19.837 1.00 12.50 121 ALA B CA 1
ATOM 2280 C C . ALA B 1 122 ? 31.940 65.037 -20.945 1.00 11.91 121 ALA B C 1
ATOM 2281 O O . ALA B 1 122 ? 32.653 65.003 -21.935 1.00 11.83 121 ALA B O 1
ATOM 2283 N N . TYR B 1 123 ? 30.890 64.226 -20.808 1.00 10.98 122 TYR B N 1
ATOM 2284 C CA . TYR B 1 123 ? 30.534 63.267 -21.856 1.00 10.71 122 TYR B CA 1
ATOM 2285 C C . TYR B 1 123 ? 30.332 64.028 -23.169 1.00 10.36 122 TYR B C 1
ATOM 2286 O O . TYR B 1 123 ? 30.868 63.638 -24.211 1.00 10.43 122 TYR B O 1
ATOM 2295 N N . VAL B 1 124 ? 29.562 65.105 -23.130 1.00 10.75 123 VAL B N 1
ATOM 2296 C CA . VAL B 1 124 ? 29.304 65.875 -24.339 1.00 11.34 123 VAL B CA 1
ATOM 2297 C C . VAL B 1 124 ? 30.592 66.398 -24.963 1.00 11.69 123 VAL B C 1
ATOM 2298 O O . VAL B 1 124 ? 30.812 66.273 -26.168 1.00 11.44 123 VAL B O 1
ATOM 2302 N N . SER B 1 125 ? 31.439 67.030 -24.154 1.00 12.04 124 SER B N 1
ATOM 2303 C CA A SER B 1 125 ? 32.691 67.581 -24.640 0.50 12.49 124 SER B CA 1
ATOM 2304 C CA B SER B 1 125 ? 32.680 67.581 -24.664 0.50 13.02 124 SER B CA 1
ATOM 2305 C C . SER B 1 125 ? 33.550 66.488 -25.267 1.00 12.27 124 SER B C 1
ATOM 2306 O O . SER B 1 125 ? 34.099 66.648 -26.358 1.00 12.86 124 SER B O 1
ATOM 2311 N N . HIS B 1 126 ? 33.674 65.368 -24.570 1.00 11.13 125 HIS B N 1
ATOM 2312 C CA . HIS B 1 126 ? 34.544 64.298 -25.034 1.00 10.81 125 HIS B CA 1
ATOM 2313 C C . HIS B 1 126 ? 33.995 63.561 -26.250 1.00 10.66 125 HIS B C 1
ATOM 2314 O O . HIS B 1 126 ? 34.765 63.184 -27.152 1.00 11.44 125 HIS B O 1
ATOM 2321 N N . PHE B 1 127 ? 32.669 63.393 -26.311 1.00 10.63 126 PHE B N 1
ATOM 2322 C CA . PHE B 1 127 ? 32.091 62.790 -27.500 1.00 10.03 126 PHE B CA 1
ATOM 2323 C C . PHE B 1 127 ? 32.422 63.675 -28.712 1.00 10.35 126 PHE B C 1
ATOM 2324 O O . PHE B 1 127 ? 32.837 63.197 -29.754 1.00 10.62 126 PHE B O 1
ATOM 2332 N N . ASN B 1 128 ? 32.224 64.974 -28.572 1.00 11.03 127 ASN B N 1
ATOM 2333 C CA . ASN B 1 128 ? 32.499 65.894 -29.668 1.00 11.73 127 ASN B CA 1
ATOM 2334 C C . ASN B 1 128 ? 33.959 65.862 -30.084 1.00 12.45 127 ASN B C 1
ATOM 2335 O O . ASN B 1 128 ? 34.245 65.888 -31.267 1.00 13.15 127 ASN B O 1
ATOM 2340 N N . GLU B 1 129 ? 34.880 65.767 -29.124 1.00 12.64 128 GLU B N 1
ATOM 2341 C CA . GLU B 1 129 ? 36.306 65.619 -29.437 1.00 14.44 128 GLU B CA 1
ATOM 2342 C C . GLU B 1 129 ? 36.580 64.330 -30.215 1.00 12.13 128 GLU B C 1
ATOM 2343 O O . GLU B 1 129 ? 37.245 64.336 -31.267 1.00 13.20 128 GLU B O 1
ATOM 2349 N N . TRP B 1 130 ? 36.043 63.211 -29.727 1.00 10.94 129 TRP B N 1
ATOM 2350 C CA . TRP B 1 130 ? 36.252 61.927 -30.413 1.00 11.26 129 TRP B CA 1
ATOM 2351 C C . TRP B 1 130 ? 35.649 61.893 -31.830 1.00 11.42 129 TRP B C 1
ATOM 2352 O O . TRP B 1 130 ? 36.140 61.191 -32.699 1.00 12.81 129 TRP B O 1
ATOM 2363 N N A ALA B 1 131 ? 34.575 62.653 -32.020 0.50 11.29 130 ALA B N 1
ATOM 2364 N N B ALA B 1 131 ? 34.580 62.654 -32.031 0.50 11.44 130 ALA B N 1
ATOM 2365 C CA A ALA B 1 131 ? 33.864 62.738 -33.288 0.50 11.47 130 ALA B CA 1
ATOM 2366 C CA B ALA B 1 131 ? 33.884 62.720 -33.309 0.50 11.81 130 ALA B CA 1
ATOM 2367 C C A ALA B 1 131 ? 34.309 63.915 -34.149 0.50 13.17 130 ALA B C 1
ATOM 2368 C C B ALA B 1 131 ? 34.472 63.717 -34.290 0.50 13.57 130 ALA B C 1
ATOM 2369 O O A ALA B 1 131 ? 33.566 64.332 -35.066 0.50 12.60 130 ALA B O 1
ATOM 2370 O O B ALA B 1 131 ? 33.990 63.807 -35.428 0.50 14.74 130 ALA B O 1
ATOM 2373 N N . ASP B 1 132 ? 35.487 64.470 -33.862 1.00 14.20 131 ASP B N 1
ATOM 2374 C CA . ASP B 1 132 ? 35.955 65.658 -34.592 1.00 17.44 131 ASP B CA 1
ATOM 2375 C C . ASP B 1 132 ? 36.054 65.336 -36.075 1.00 16.05 131 ASP B C 1
ATOM 2376 O O . ASP B 1 132 ? 36.618 64.321 -36.462 1.00 18.68 131 ASP B O 1
ATOM 2381 N N . GLY B 1 133 ? 35.459 66.173 -36.893 1.00 17.29 132 GLY B N 1
ATOM 2382 C CA . GLY B 1 133 ? 35.457 65.956 -38.321 1.00 16.13 132 GLY B CA 1
ATOM 2383 C C . GLY B 1 133 ? 34.083 65.539 -38.785 1.00 15.42 132 GLY B C 1
ATOM 2384 O O . GLY B 1 133 ? 33.744 65.751 -39.972 1.00 18.46 132 GLY B O 1
ATOM 2385 N N . LEU B 1 134 ? 33.293 64.905 -37.912 1.00 12.51 133 LEU B N 1
ATOM 2386 C CA . LEU B 1 134 ? 31.937 64.480 -38.270 1.00 11.04 133 LEU B CA 1
ATOM 2387 C C . LEU B 1 134 ? 30.938 65.565 -37.913 1.00 11.25 133 LEU B C 1
ATOM 2388 O O . LEU B 1 134 ? 31.176 66.413 -37.050 1.00 12.08 133 LEU B O 1
ATOM 2393 N N . ASN B 1 135 ? 29.802 65.550 -38.593 1.00 10.62 134 ASN B N 1
ATOM 2394 C CA . ASN B 1 135 ? 28.752 66.539 -38.367 1.00 10.82 134 ASN B CA 1
ATOM 2395 C C . ASN B 1 135 ? 27.868 66.110 -37.202 1.00 10.00 134 ASN B C 1
ATOM 2396 O O . ASN B 1 135 ? 26.862 65.438 -37.389 1.00 11.05 134 ASN B O 1
ATOM 2401 N N . VAL B 1 136 ? 28.250 66.533 -36.007 1.00 10.53 135 VAL B N 1
ATOM 2402 C CA . VAL B 1 136 ? 27.516 66.176 -34.792 1.00 10.58 135 VAL B CA 1
ATOM 2403 C C . VAL B 1 136 ? 26.438 67.228 -34.550 1.00 10.71 135 VAL B C 1
ATOM 2404 O O . VAL B 1 136 ? 26.742 68.404 -34.325 1.00 13.54 13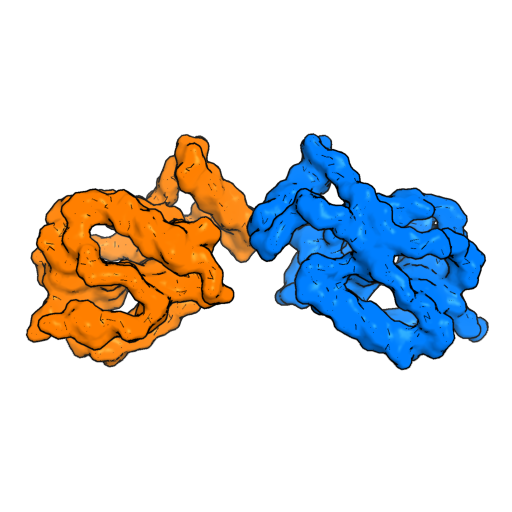5 VAL B O 1
ATOM 2408 N N . ILE B 1 137 ? 25.177 66.809 -34.584 1.00 9.73 136 ILE B N 1
ATOM 2409 C CA . ILE B 1 137 ? 24.045 67.704 -34.407 1.00 11.02 136 ILE B CA 1
ATOM 2410 C C . ILE B 1 137 ? 23.546 67.780 -32.967 1.00 11.36 136 ILE B C 1
ATOM 2411 O O . ILE B 1 137 ? 22.734 68.658 -32.649 1.00 12.39 136 ILE B O 1
ATOM 2416 N N . GLY B 1 138 ? 23.965 66.857 -32.101 1.00 10.48 137 GLY B N 1
ATOM 2417 C CA . GLY B 1 138 ? 23.532 66.925 -30.701 1.00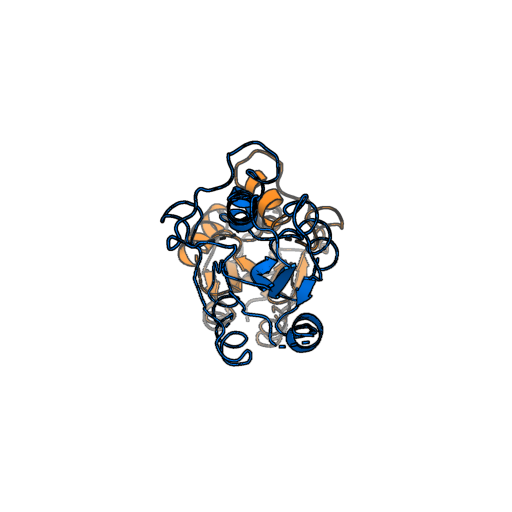 10.62 137 GLY B CA 1
ATOM 2418 C C . GLY B 1 138 ? 24.011 65.744 -29.903 1.00 9.38 137 GLY B C 1
ATOM 2419 O O . GLY B 1 138 ? 24.376 64.705 -30.447 1.00 9.83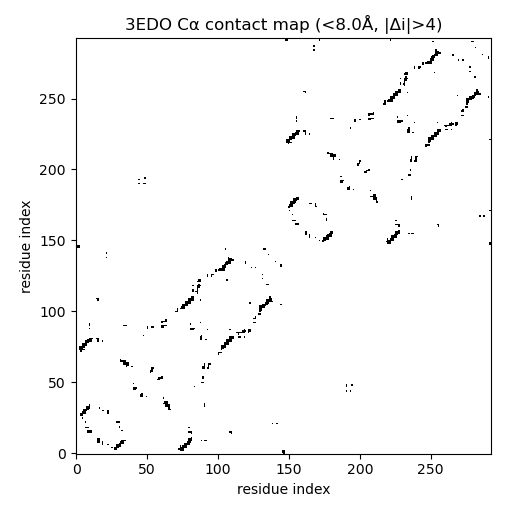 137 GLY B O 1
ATOM 2420 N N . VAL B 1 139 ? 23.976 65.926 -28.593 1.00 9.46 138 VAL B N 1
ATOM 2421 C CA . VAL B 1 139 ? 24.302 64.884 -27.620 1.00 9.82 138 VAL B CA 1
ATOM 2422 C C . VAL B 1 139 ? 23.353 65.097 -26.447 1.00 10.08 138 VAL B C 1
ATOM 2423 O O . VAL B 1 139 ? 23.250 66.219 -25.939 1.00 11.69 138 VAL B O 1
ATOM 2427 N N . ALA B 1 140 ? 22.673 64.042 -25.988 1.00 10.05 139 ALA B N 1
ATOM 2428 C CA . ALA B 1 140 ? 21.668 64.192 -24.935 1.00 10.23 139 ALA B CA 1
ATOM 2429 C C . ALA B 1 140 ? 21.436 62.874 -24.241 1.00 10.04 139 ALA B C 1
ATOM 2430 O O . ALA B 1 140 ? 21.742 61.801 -24.766 1.00 10.41 139 ALA B O 1
ATOM 2432 N N . ARG B 1 141 ? 20.844 62.960 -23.060 1.00 10.19 140 ARG B N 1
ATOM 2433 C CA . ARG B 1 141 ? 20.519 61.794 -22.264 1.00 10.91 140 ARG B CA 1
ATOM 2434 C C . ARG B 1 141 ? 19.309 61.070 -22.811 1.00 10.44 140 ARG B C 1
ATOM 2435 O O . ARG B 1 141 ? 18.297 61.687 -23.166 1.00 11.34 140 ARG B O 1
ATOM 2443 N N . ASP B 1 142 ? 19.389 59.742 -22.811 1.00 11.02 141 ASP B N 1
ATOM 2444 C CA . ASP B 1 142 ? 18.265 58.895 -23.148 1.00 11.58 141 ASP B CA 1
ATOM 2445 C C . ASP B 1 142 ? 17.692 59.330 -24.494 1.00 11.54 141 ASP B C 1
ATOM 2446 O O . ASP B 1 142 ? 18.435 59.636 -25.408 1.00 11.48 141 ASP B O 1
ATOM 2451 N N . ASP B 1 143 ? 16.362 59.366 -24.590 1.00 12.00 142 ASP B N 1
ATOM 2452 C CA . ASP B 1 143 ? 15.658 59.710 -25.838 1.00 12.62 142 ASP B CA 1
ATOM 2453 C C . ASP B 1 143 ? 15.143 61.151 -25.799 1.00 12.71 142 ASP B C 1
ATOM 2454 O O . ASP B 1 143 ? 14.253 61.518 -26.569 1.00 14.05 142 ASP B O 1
ATOM 2459 N N . SER B 1 144 ? 15.738 61.966 -24.944 1.00 12.32 143 SER B N 1
ATOM 2460 C CA . SER B 1 144 ? 15.243 63.312 -24.689 1.00 13.46 143 SER B CA 1
ATOM 2461 C C . SER B 1 144 ? 15.278 64.271 -25.853 1.00 13.82 143 SER B C 1
ATOM 2462 O O . SER B 1 144 ? 14.528 65.251 -25.841 1.00 15.43 143 SER B O 1
ATOM 2465 N N . GLU B 1 145 ? 16.099 64.012 -26.870 1.00 12.82 144 GLU B N 1
ATOM 2466 C CA A GLU B 1 145 ? 16.200 64.887 -28.049 0.50 13.37 144 GLU B CA 1
ATOM 2467 C CA B GLU B 1 145 ? 16.169 64.889 -28.039 0.50 13.19 144 GLU B CA 1
ATOM 2468 C C . GLU B 1 145 ? 15.955 64.160 -29.359 1.00 12.62 144 GLU B C 1
ATOM 2469 O O . GLU B 1 145 ? 16.167 64.734 -30.425 1.00 12.62 144 GLU B O 1
ATOM 2480 N N . VAL B 1 146 ? 15.463 62.929 -29.311 1.00 12.62 145 VAL B N 1
ATOM 2481 C CA . VAL B 1 146 ? 15.206 62.164 -30.513 1.00 13.84 145 VAL B CA 1
ATOM 2482 C C . VAL B 1 146 ? 14.253 62.865 -31.495 1.00 14.31 145 VAL B C 1
ATOM 2483 O O . VAL B 1 146 ? 14.469 62.845 -32.710 1.00 13.48 145 VAL B O 1
ATOM 2487 N N . ASP B 1 147 ? 13.168 63.439 -30.973 1.00 14.69 146 ASP B N 1
ATOM 2488 C CA A ASP B 1 147 ? 12.226 64.130 -31.856 0.50 15.57 146 ASP B CA 1
ATOM 2489 C CA B ASP B 1 147 ? 12.204 64.180 -31.798 0.50 15.46 146 ASP B CA 1
ATOM 2490 C C . ASP B 1 147 ? 12.913 65.291 -32.587 1.00 15.25 146 ASP B C 1
ATOM 2491 O O . ASP B 1 147 ? 12.721 65.449 -33.794 1.00 15.97 146 ASP B O 1
ATOM 2500 N N . LYS B 1 148 ? 13.743 66.067 -31.899 1.00 14.46 147 LYS B N 1
ATOM 2501 C CA . LYS B 1 148 ? 14.482 67.143 -32.539 1.00 14.98 147 LYS B CA 1
ATOM 2502 C C . LYS B 1 148 ? 15.444 66.614 -33.576 1.00 13.38 147 LYS B C 1
ATOM 2503 O O . LYS B 1 148 ? 15.550 67.166 -34.673 1.00 13.15 147 LYS B O 1
ATOM 2509 N N . TRP B 1 149 ? 16.177 65.566 -33.245 1.00 11.07 148 TRP B N 1
ATOM 2510 C CA . TRP B 1 149 ? 17.154 65.012 -34.178 1.00 10.94 148 TRP B CA 1
ATOM 2511 C C . TRP B 1 149 ? 16.492 64.450 -35.428 1.00 10.67 148 TRP B C 1
ATOM 2512 O O . TRP B 1 149 ? 17.061 64.505 -36.514 1.00 11.32 148 TRP B O 1
ATOM 2523 N N . SER B 1 150 ? 15.292 63.896 -35.298 1.00 11.23 149 SER B N 1
ATOM 2524 C CA . SER B 1 150 ? 14.600 63.299 -36.440 1.00 13.20 149 SER B CA 1
ATOM 2525 C C . SER B 1 150 ? 14.002 64.307 -37.412 1.00 14.19 149 SER B C 1
ATOM 2526 O O . SER B 1 150 ? 13.771 64.017 -38.593 1.00 16.53 149 SER B O 1
ATOM 2529 N N . LYS B 1 151 ? 13.701 65.489 -36.925 1.00 14.52 150 LYS B N 1
ATOM 2530 C CA . LYS B 1 151 ? 13.068 66.476 -37.789 1.00 15.98 150 LYS B CA 1
ATOM 2531 C C . LYS B 1 151 ? 13.989 66.824 -38.963 1.00 16.78 150 LYS B C 1
ATOM 2532 O O . LYS B 1 151 ? 13.590 66.934 -40.156 1.00 18.93 150 LYS B O 1
#

B-factor: mean 15.84, std 8.62, range [6.75, 60.85]

Foldseek 3Di:
DFWAEEEEEEDDPCPQVVSVVLCVVRPNYHYKYKAFDPPQADPDVRNLVSQVCCVVPNDPQTDIDIDDDDLQVTQEYEYEAEDRQLAGGSVLLVVLVCAPRAHEYEYEYEYPPDNPVSHFVRNCVSNPNYHYPYYYYDCPCVVVVRD/DFAEEEEEEDDPCPQVVSVVLCVVDPNYHYKYKAADPPQADNDVSNLVSQVCCVVVNDPQGDIDIDDDPQQVTQEYEYEAEQRQLAGGSVVLVV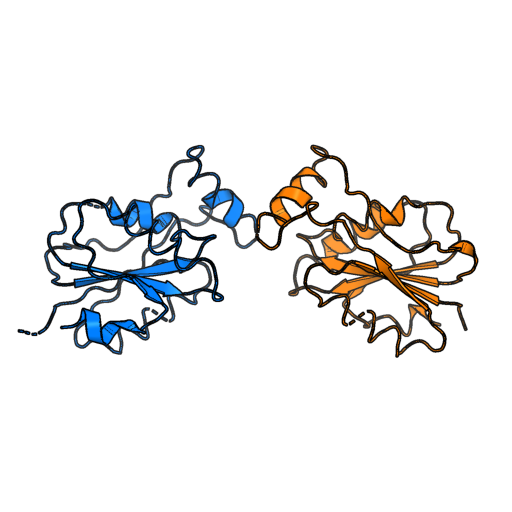LVCQPRAHEYEYEYEYPPDNPVSHFVRNCVSNPNYHYPYYYYDCVCVVVRVD